Protein AF-A0A0N0ZWT6-F1 (afdb_monomer)

Sequence (223 aa):
MKLFQWFTKEKAMKNNNTEPAIHVGKDDSIPPHPFIERCKYLREEYGLIVPDIYISFFTRHKVSENNFRYKCLWDNEIYERVFYTKEFIVYVVKRYAEIHGEQADYTHLQEILDEAHYEFILKENRFAADHMDISFIDQCYEELERNQDCLIIGIETYADCGGAEYMIMTSDKKGYRGGGYHGMSEDLDINGITITYEILNYYGTVGDTIIKEHSSARTNQSF

Foldseek 3Di:
DDDDDDDDDDDDPDPPPPPPPPPPPPPVPDPPLVVVVLQVVCCVPQVQRQDPLCVVVCRVVVDDCPPLQNVLSVDPDWQKFKFFDPVLVLQLVVVQCVVQPPNRDVVVVLVLQVPQRRQARNNVLAGDDPPDPNVSSRVSCVVVVVDQQRIWMFTWSDDDQFWTKTQTRTHPLHQKIWIWGVVQWDWDDDPNDTHITTDTHPIDGPVVPVVVVVVVVVVVVPD

pLDDT: mean 81.93, std 20.74, range [28.94, 98.31]

Nearest PDB structures (foldseek):
  8y3t-assembly1_B  TM=2.987E-01  e=5.263E-01  Emesvirus zinderi
  4k1t-assembly1_C-2  TM=2.846E-01  e=8.465E-01  Staphylococcus aureus subsp. aureus NCTC 8325
  4k1s-assembly1_A  TM=2.868E-01  e=1.209E+00  Staphylococcus aureus subsp. aureus NCTC 8325
  2w7s-assembly1_A  TM=3.281E-01  e=2.777E+00  Staphylococcus aureus
  4k1t-assembly1_A  TM=2.818E-01  e=3.738E+00  Staphylococcus aureus subsp. aureus NCTC 8325

Solvent-accessible surface area (backbone atoms only — not comparable to full-atom values): 13272 Å² total; per-residue (Å²): 137,87,86,80,86,84,83,90,77,87,78,83,77,83,77,87,72,80,70,83,78,76,78,71,71,84,60,85,84,59,79,76,57,71,65,59,59,45,47,50,50,38,32,73,77,49,35,43,67,76,45,66,65,51,56,53,49,39,63,75,67,64,60,58,69,82,38,66,78,55,24,44,78,70,47,95,63,78,56,66,40,52,32,67,31,71,69,40,52,56,47,48,55,53,53,47,40,70,75,44,48,97,70,50,60,63,67,60,51,49,53,42,55,72,49,42,36,73,24,59,41,56,64,74,69,42,45,58,56,95,90,49,91,32,56,68,59,28,49,50,39,50,78,54,71,59,44,52,71,40,37,37,41,23,36,50,35,45,75,58,100,66,32,34,34,21,42,29,52,30,44,95,50,50,50,23,31,28,37,36,43,77,87,40,57,46,78,45,76,57,98,88,42,76,47,74,45,55,47,73,42,82,70,40,54,60,62,61,59,56,53,51,49,57,53,55,57,57,60,73,69,72,123

Radius of gyration: 23.76 Å; Cα contacts (8 Å, |Δi|>4): 273; chains: 1; bounding box: 86×39×64 Å

Mean predicted aligned error: 10.58 Å

Structure (mmCIF, N/CA/C/O backbone):
data_AF-A0A0N0ZWT6-F1
#
_entry.id   AF-A0A0N0ZWT6-F1
#
loop_
_atom_site.group_PDB
_atom_site.id
_atom_site.type_symbol
_atom_site.label_atom_id
_atom_site.label_alt_id
_atom_site.label_comp_id
_atom_site.label_asym_id
_atom_site.label_entity_id
_atom_site.label_seq_id
_atom_site.pdbx_PDB_ins_code
_atom_site.Cartn_x
_atom_site.Cartn_y
_atom_site.Cartn_z
_atom_site.occupancy
_atom_site.B_iso_or_equiv
_atom_site.auth_seq_id
_atom_site.auth_comp_id
_atom_site.auth_asym_id
_atom_site.auth_atom_id
_atom_site.pdbx_PDB_model_num
ATOM 1 N N . MET A 1 1 ? -60.200 9.765 -27.674 1.00 38.88 1 MET A N 1
ATOM 2 C CA . MET A 1 1 ? -59.005 10.577 -27.995 1.00 38.88 1 MET A CA 1
ATOM 3 C C . MET A 1 1 ? -57.874 9.634 -28.367 1.00 38.88 1 MET A C 1
ATOM 5 O O . MET A 1 1 ? -57.604 8.721 -27.604 1.00 38.88 1 MET A O 1
ATOM 9 N N . LYS A 1 2 ? -57.304 9.795 -29.566 1.00 32.41 2 LYS A N 1
ATOM 10 C CA . LYS A 1 2 ? -56.213 8.971 -30.108 1.00 32.41 2 LYS A CA 1
ATOM 11 C C . LYS A 1 2 ? -54.869 9.526 -29.619 1.00 32.41 2 LYS A C 1
ATOM 13 O O . LYS A 1 2 ? -54.622 10.707 -29.840 1.00 32.41 2 LYS A O 1
ATOM 18 N N . LEU A 1 3 ? -54.014 8.695 -29.019 1.00 35.72 3 LEU A N 1
ATOM 19 C CA . LEU A 1 3 ? -52.581 8.982 -28.903 1.00 35.72 3 LEU A CA 1
ATOM 20 C C . LEU A 1 3 ? -51.877 8.328 -30.097 1.00 35.72 3 LEU A C 1
ATOM 22 O O . LEU A 1 3 ? -51.966 7.118 -30.295 1.00 35.72 3 LEU A O 1
ATOM 26 N N . PHE A 1 4 ? -51.246 9.158 -30.920 1.00 35.00 4 PHE A N 1
ATOM 27 C CA . PHE A 1 4 ? -50.479 8.759 -32.093 1.00 35.00 4 PHE A CA 1
ATOM 28 C C . PHE A 1 4 ? -49.065 8.326 -31.683 1.00 35.00 4 PHE A C 1
ATOM 30 O O . PHE A 1 4 ? -48.363 9.059 -30.992 1.00 35.00 4 PHE A O 1
ATOM 37 N N . GLN A 1 5 ? -48.646 7.156 -32.169 1.00 39.88 5 GLN A N 1
ATOM 38 C CA . GLN A 1 5 ? -47.239 6.816 -32.392 1.00 39.88 5 GLN A CA 1
ATOM 39 C C . GLN A 1 5 ? -46.644 7.790 -33.416 1.00 39.88 5 GLN A C 1
ATOM 41 O O . GLN A 1 5 ? -47.345 8.105 -34.373 1.00 39.88 5 GLN A O 1
ATOM 46 N N . TRP A 1 6 ? -45.370 8.182 -33.285 1.00 28.94 6 TRP A N 1
ATOM 47 C CA . TRP A 1 6 ? -44.527 8.527 -34.440 1.00 28.94 6 TRP A CA 1
ATOM 48 C C . TRP A 1 6 ? -43.018 8.437 -34.120 1.00 28.94 6 TRP A C 1
ATOM 50 O O . TRP A 1 6 ? -42.474 9.211 -33.342 1.00 28.94 6 TRP A O 1
ATOM 60 N N . PHE A 1 7 ? -42.413 7.420 -34.736 1.00 35.53 7 PHE A N 1
ATOM 61 C CA . PHE A 1 7 ? -41.072 7.238 -35.306 1.00 35.53 7 PHE A CA 1
ATOM 62 C C . PHE A 1 7 ? -39.801 7.917 -34.754 1.00 35.53 7 PHE A C 1
ATOM 64 O O . PHE A 1 7 ? -39.616 9.131 -34.755 1.00 35.53 7 PHE A O 1
ATOM 71 N N . THR A 1 8 ? -38.852 7.013 -34.498 1.00 40.12 8 THR A N 1
ATOM 72 C CA . THR A 1 8 ? -37.392 7.108 -34.558 1.00 40.12 8 THR A CA 1
ATOM 73 C C . THR A 1 8 ? -36.845 7.924 -35.736 1.00 40.12 8 THR A C 1
ATOM 75 O O . THR A 1 8 ? -37.209 7.720 -36.895 1.00 40.12 8 THR A O 1
ATOM 78 N N . LYS A 1 9 ? -35.860 8.778 -35.441 1.00 33.88 9 LYS A N 1
ATOM 79 C CA . LYS A 1 9 ? -34.821 9.205 -36.387 1.00 33.88 9 LYS A CA 1
ATOM 80 C C . LYS A 1 9 ? -33.506 9.387 -35.634 1.00 33.88 9 LYS A C 1
ATOM 82 O O . LYS A 1 9 ? -33.242 10.439 -35.057 1.00 33.88 9 LYS A O 1
ATOM 87 N N . GLU A 1 10 ? -32.692 8.337 -35.656 1.00 36.22 10 GLU A N 1
ATOM 88 C CA . GLU A 1 10 ? -31.261 8.418 -35.384 1.00 36.22 10 GLU A CA 1
ATOM 89 C C . GLU A 1 10 ? -30.623 9.392 -36.381 1.00 36.22 10 GLU A C 1
ATOM 91 O O . GLU A 1 10 ? -30.684 9.200 -37.599 1.00 36.22 10 GLU A O 1
ATOM 96 N N . LYS A 1 11 ? -29.995 10.452 -35.871 1.00 35.78 11 LYS A N 1
ATOM 97 C CA . LYS A 1 11 ? -28.984 11.193 -36.623 1.00 35.78 11 LYS A CA 1
ATOM 98 C C . LYS A 1 11 ? -27.631 10.607 -36.250 1.00 35.78 11 LYS A C 1
ATOM 100 O O . LYS A 1 11 ? -27.050 10.956 -35.230 1.00 35.78 11 LYS A O 1
ATOM 105 N N . ALA A 1 12 ? -27.151 9.720 -37.114 1.00 34.22 12 ALA A N 1
ATOM 106 C CA . ALA A 1 12 ? -25.768 9.287 -37.156 1.00 34.22 12 ALA A CA 1
ATOM 107 C C . ALA A 1 12 ? -24.856 10.503 -37.404 1.00 34.22 12 ALA A C 1
ATOM 109 O O . ALA A 1 12 ? -24.724 10.978 -38.533 1.00 34.22 12 ALA A O 1
ATOM 110 N N . MET A 1 13 ? -24.223 11.012 -36.347 1.00 33.50 13 MET A N 1
ATOM 111 C CA . MET A 1 13 ? -22.988 11.777 -36.481 1.00 33.50 13 MET A CA 1
ATOM 112 C C . MET A 1 13 ? -21.847 10.773 -36.636 1.00 33.50 13 MET A C 1
ATOM 114 O O . MET A 1 13 ? -21.391 10.163 -35.674 1.00 33.50 13 MET A O 1
ATOM 118 N N . LYS A 1 14 ? -21.415 10.584 -37.887 1.00 36.03 14 LYS A N 1
ATOM 119 C CA . LYS A 1 14 ? -20.137 9.955 -38.219 1.00 36.03 14 LYS A CA 1
ATOM 120 C C . LYS A 1 14 ? -19.010 10.828 -37.660 1.00 36.03 14 LYS A C 1
ATOM 122 O O . LYS A 1 14 ? -18.596 11.776 -38.320 1.00 36.03 14 LYS A O 1
ATOM 127 N N . ASN A 1 15 ? -18.507 10.493 -36.476 1.00 31.27 15 ASN A N 1
ATOM 128 C CA . ASN A 1 15 ? -17.148 10.858 -36.099 1.00 31.27 15 ASN A CA 1
ATOM 129 C C . ASN A 1 15 ? -16.214 9.803 -36.690 1.00 31.27 15 ASN A C 1
ATOM 131 O O . ASN A 1 15 ? -16.040 8.716 -36.146 1.00 31.27 15 ASN A O 1
ATOM 135 N N . ASN A 1 16 ? -15.641 10.137 -37.844 1.00 40.53 16 ASN A N 1
ATOM 136 C CA . ASN A 1 16 ? -14.459 9.470 -38.365 1.00 40.53 16 ASN A CA 1
ATOM 137 C C . ASN A 1 16 ? -13.269 9.855 -37.476 1.00 40.53 16 ASN A C 1
ATOM 139 O O . ASN A 1 16 ? -12.543 10.782 -37.806 1.00 40.53 16 ASN A O 1
ATOM 143 N N . ASN A 1 17 ? -13.090 9.152 -36.363 1.00 34.94 17 ASN A N 1
ATOM 144 C CA . ASN A 1 17 ? -11.797 9.010 -35.702 1.00 34.94 17 ASN A CA 1
ATOM 145 C C . ASN A 1 17 ? -11.561 7.514 -35.527 1.00 34.94 17 ASN A C 1
ATOM 147 O O . ASN A 1 17 ? -11.651 6.960 -34.436 1.00 34.94 17 ASN A O 1
ATOM 151 N N . THR A 1 18 ? -11.316 6.842 -36.648 1.00 37.12 18 THR A N 1
ATOM 152 C CA . THR A 1 18 ? -10.596 5.577 -36.628 1.00 37.12 18 THR A CA 1
ATOM 153 C C . THR A 1 18 ? -9.182 5.926 -36.181 1.00 37.12 18 THR A C 1
ATOM 155 O O . THR A 1 18 ? -8.370 6.401 -36.976 1.00 37.12 18 THR A O 1
ATOM 158 N N . GLU A 1 19 ? -8.907 5.764 -34.888 1.00 36.53 19 GLU A N 1
ATOM 159 C CA . GLU A 1 19 ? -7.535 5.602 -34.421 1.00 36.53 19 GLU A CA 1
ATOM 160 C C . GLU A 1 19 ? -6.875 4.542 -35.311 1.00 36.53 19 GLU A C 1
ATOM 162 O O . GLU A 1 19 ? -7.523 3.539 -35.644 1.00 36.53 19 GLU A O 1
ATOM 167 N N . PRO A 1 20 ? -5.629 4.742 -35.766 1.00 32.22 20 PRO A N 1
ATOM 168 C CA . PRO A 1 20 ? -4.946 3.687 -36.479 1.00 32.22 20 PRO A CA 1
ATOM 169 C C . PRO A 1 20 ? -4.795 2.528 -35.496 1.00 32.22 20 PRO A C 1
ATOM 171 O O . PRO A 1 20 ? -3.977 2.579 -34.580 1.00 32.22 20 PRO A O 1
ATOM 174 N N . ALA A 1 21 ? -5.598 1.481 -35.686 1.00 35.41 21 ALA A N 1
ATOM 175 C CA . ALA A 1 21 ? -5.311 0.175 -35.136 1.00 35.41 21 ALA A CA 1
ATOM 176 C C . ALA A 1 21 ? -3.948 -0.217 -35.705 1.00 35.41 21 ALA A C 1
ATOM 178 O O . ALA A 1 21 ? -3.831 -0.644 -36.856 1.00 35.41 21 ALA A O 1
ATOM 179 N N . ILE A 1 22 ? -2.895 0.009 -34.921 1.00 35.50 22 ILE A N 1
ATOM 180 C CA . ILE A 1 22 ? -1.582 -0.537 -35.209 1.00 35.50 22 ILE A CA 1
ATOM 181 C C . ILE A 1 22 ? -1.749 -2.042 -35.019 1.00 35.50 22 ILE A C 1
ATOM 183 O O . ILE A 1 22 ? -1.587 -2.574 -33.923 1.00 35.50 22 ILE A O 1
ATOM 187 N N . HIS A 1 23 ? -2.113 -2.738 -36.095 1.00 36.94 23 HIS A N 1
ATOM 188 C CA . HIS A 1 23 ? -1.838 -4.156 -36.220 1.00 36.94 23 HIS A CA 1
ATOM 189 C C . HIS A 1 23 ? -0.317 -4.299 -36.263 1.00 36.94 23 HIS A C 1
ATOM 191 O O . HIS A 1 23 ? 0.298 -4.347 -37.326 1.00 36.94 23 HIS A O 1
ATOM 197 N N . VAL A 1 24 ? 0.301 -4.332 -35.081 1.00 40.97 24 VAL A N 1
ATOM 198 C CA . VAL A 1 24 ? 1.621 -4.924 -34.921 1.00 40.97 24 VAL A CA 1
ATOM 199 C C . VAL A 1 24 ? 1.395 -6.405 -35.185 1.00 40.97 24 VAL A C 1
ATOM 201 O O . VAL A 1 24 ? 0.907 -7.134 -34.321 1.00 40.97 24 VAL A O 1
ATOM 204 N N . GLY A 1 25 ? 1.663 -6.846 -36.414 1.00 38.03 25 GLY A N 1
ATOM 205 C CA . GLY A 1 25 ? 1.930 -8.259 -36.634 1.00 38.03 25 GLY A CA 1
ATOM 206 C C . GLY A 1 25 ? 2.988 -8.659 -35.611 1.00 38.03 25 GLY A C 1
ATOM 207 O O . GLY A 1 25 ? 4.016 -7.988 -35.517 1.00 38.03 25 GLY A O 1
ATOM 208 N N . LYS A 1 26 ? 2.699 -9.672 -34.787 1.00 43.22 26 LYS A N 1
ATOM 209 C CA . LYS A 1 26 ? 3.722 -10.316 -33.965 1.00 43.22 26 LYS A CA 1
ATOM 210 C C . LYS A 1 26 ? 4.738 -10.901 -34.932 1.00 43.22 26 LYS A C 1
ATOM 212 O O . LYS A 1 26 ? 4.539 -11.975 -35.488 1.00 43.22 26 LYS A O 1
ATOM 217 N N . ASP A 1 27 ? 5.766 -10.122 -35.216 1.00 45.28 27 ASP A N 1
ATOM 218 C CA . ASP A 1 27 ? 6.969 -10.631 -35.827 1.00 45.28 27 ASP A CA 1
ATOM 219 C C . ASP A 1 27 ? 7.740 -11.335 -34.711 1.00 45.28 27 ASP A C 1
ATOM 221 O O . ASP A 1 27 ? 8.468 -10.704 -33.943 1.00 45.28 27 ASP A O 1
ATOM 225 N N . ASP A 1 28 ? 7.518 -12.644 -34.587 1.00 55.47 28 ASP A N 1
ATOM 226 C CA . ASP A 1 28 ? 8.177 -13.504 -33.597 1.00 55.47 28 ASP A CA 1
ATOM 227 C C . ASP A 1 28 ? 9.713 -13.569 -33.799 1.00 55.47 28 ASP A C 1
ATOM 229 O O . ASP A 1 28 ? 10.407 -14.238 -33.035 1.00 55.47 28 ASP A O 1
ATOM 233 N N . SER A 1 29 ? 10.269 -12.875 -34.807 1.00 55.16 29 SER A N 1
ATOM 234 C CA . SER A 1 29 ? 11.715 -12.741 -35.022 1.00 55.16 29 SER A CA 1
ATOM 235 C C . SER A 1 29 ? 12.382 -11.631 -34.197 1.00 55.16 29 SER A C 1
ATOM 237 O O . SER A 1 29 ? 13.609 -11.633 -34.063 1.00 55.16 29 SER A O 1
ATOM 239 N N . ILE A 1 30 ? 11.617 -10.698 -33.616 1.00 57.94 30 ILE A N 1
ATOM 240 C CA . ILE A 1 30 ? 12.169 -9.653 -32.747 1.00 57.94 30 ILE A CA 1
ATOM 241 C C . ILE A 1 30 ? 12.235 -10.205 -31.318 1.00 57.94 30 ILE A C 1
ATOM 243 O O . ILE A 1 30 ? 11.185 -10.481 -30.732 1.00 57.94 30 ILE A O 1
ATOM 247 N N . PRO A 1 31 ? 13.433 -10.349 -30.717 1.00 63.62 31 PRO A N 1
ATOM 248 C CA . PRO A 1 31 ? 13.527 -10.797 -29.338 1.00 63.62 31 PRO A CA 1
ATOM 249 C C . PRO A 1 31 ? 12.773 -9.814 -28.428 1.00 63.62 31 PRO A C 1
ATOM 251 O O . PRO A 1 31 ? 12.910 -8.594 -28.602 1.00 63.62 31 PRO A O 1
ATOM 254 N N . PRO A 1 32 ? 11.966 -10.309 -27.470 1.00 76.69 32 PRO A N 1
ATOM 255 C CA . PRO A 1 32 ? 11.242 -9.445 -26.551 1.00 76.69 32 PRO A CA 1
ATOM 256 C C . PRO A 1 32 ? 12.234 -8.547 -25.811 1.00 76.69 32 PRO A C 1
ATOM 258 O O . PRO A 1 32 ? 13.329 -8.974 -25.443 1.00 76.69 32 PRO A O 1
ATOM 261 N N . HIS A 1 33 ? 11.859 -7.281 -25.609 1.00 86.25 33 HIS A N 1
ATOM 262 C CA . HIS A 1 33 ? 12.677 -6.349 -24.837 1.00 86.25 33 HIS A CA 1
ATOM 263 C C . HIS A 1 33 ? 13.028 -6.996 -23.481 1.00 86.25 33 HIS A C 1
ATOM 265 O O . HIS A 1 33 ? 12.106 -7.511 -22.846 1.00 86.25 33 HIS A O 1
ATOM 271 N N . PRO A 1 34 ? 14.288 -6.950 -22.996 1.00 91.19 34 PRO A N 1
ATOM 272 C CA . PRO A 1 34 ? 14.707 -7.658 -21.776 1.00 91.19 34 PRO A CA 1
ATOM 273 C C . PRO A 1 34 ? 13.803 -7.400 -20.563 1.00 91.19 34 PRO A C 1
ATOM 275 O O . PRO A 1 34 ? 13.563 -8.281 -19.743 1.00 91.19 34 PRO A O 1
ATOM 278 N N . PHE A 1 35 ? 13.231 -6.196 -20.494 1.00 93.69 35 PHE A N 1
ATOM 279 C CA . PHE A 1 35 ? 12.287 -5.813 -19.446 1.00 93.69 35 PHE A CA 1
ATOM 280 C C . PHE A 1 35 ? 11.015 -6.677 -19.390 1.00 93.69 35 PHE A C 1
ATOM 282 O O . PHE A 1 35 ? 10.459 -6.866 -18.316 1.00 93.69 35 PHE A O 1
ATOM 289 N N . ILE A 1 36 ? 10.556 -7.229 -20.517 1.00 93.19 36 ILE A N 1
ATOM 290 C CA . ILE A 1 36 ? 9.380 -8.110 -20.558 1.00 93.19 36 ILE A CA 1
ATOM 291 C C . ILE A 1 36 ? 9.672 -9.407 -19.801 1.00 93.19 36 ILE A C 1
ATOM 293 O O . ILE A 1 36 ? 8.866 -9.820 -18.971 1.00 93.19 36 ILE A O 1
ATOM 297 N N . GLU A 1 37 ? 10.831 -10.023 -20.043 1.00 93.94 37 GLU A N 1
ATOM 298 C CA . GLU A 1 37 ? 11.252 -11.217 -19.301 1.00 93.94 37 GLU A CA 1
ATOM 299 C C . GLU A 1 37 ? 11.498 -10.888 -17.828 1.00 93.94 37 GLU A C 1
ATOM 301 O O . GLU A 1 37 ? 11.087 -11.643 -16.949 1.00 93.94 37 GLU A O 1
ATOM 306 N N . ARG A 1 38 ? 12.055 -9.706 -17.537 1.00 94.88 38 ARG A N 1
ATOM 307 C CA . ARG A 1 38 ? 12.198 -9.241 -16.156 1.00 94.88 38 ARG A CA 1
ATOM 308 C C . ARG A 1 38 ? 10.850 -9.114 -15.439 1.00 94.88 38 ARG A C 1
ATOM 310 O O . ARG A 1 38 ? 10.736 -9.551 -14.302 1.00 94.88 38 ARG A O 1
ATOM 317 N N . CYS A 1 39 ? 9.817 -8.588 -16.096 1.00 95.31 39 CYS A N 1
ATOM 318 C CA . CYS A 1 39 ? 8.473 -8.497 -15.517 1.00 95.31 39 CYS A CA 1
ATOM 319 C C . CYS A 1 39 ? 7.855 -9.875 -15.229 1.00 95.31 39 CYS A C 1
ATOM 321 O O . CYS A 1 39 ? 7.100 -10.009 -14.268 1.00 95.31 39 CYS A O 1
ATOM 323 N N . LYS A 1 40 ? 8.164 -10.900 -16.038 1.00 95.12 40 LYS A N 1
ATOM 324 C CA . LYS A 1 40 ? 7.738 -12.281 -15.751 1.00 95.12 40 LYS A CA 1
ATOM 325 C C . LYS A 1 40 ? 8.436 -12.818 -14.506 1.00 95.12 40 LYS A C 1
ATOM 327 O O . LYS A 1 40 ? 7.754 -13.270 -13.596 1.00 95.12 40 LYS A O 1
ATOM 332 N N . TYR A 1 41 ? 9.757 -12.661 -14.434 1.00 95.00 41 TYR A N 1
ATOM 333 C CA . TYR A 1 41 ? 10.546 -13.044 -13.264 1.00 95.00 41 TYR A CA 1
ATOM 334 C C . TYR A 1 41 ? 10.041 -12.368 -11.978 1.00 95.00 41 TYR A C 1
ATOM 336 O O . TYR A 1 41 ? 9.799 -13.041 -10.984 1.00 95.00 41 TYR A O 1
ATOM 344 N N . LEU A 1 42 ? 9.801 -11.050 -12.008 1.00 95.06 42 LEU A N 1
ATOM 345 C CA . LEU A 1 42 ? 9.282 -10.298 -10.857 1.00 95.06 42 LEU A CA 1
ATOM 346 C C . LEU A 1 42 ? 7.948 -10.860 -10.346 1.00 95.06 42 LEU A C 1
ATOM 348 O O . LEU A 1 42 ? 7.733 -10.967 -9.140 1.00 95.06 42 LEU A O 1
ATOM 352 N N . ARG A 1 43 ? 7.068 -11.262 -11.265 1.00 94.75 43 ARG A N 1
ATOM 353 C CA . ARG A 1 43 ? 5.785 -11.877 -10.927 1.00 94.75 43 ARG A CA 1
ATOM 354 C C . ARG A 1 43 ? 5.952 -13.271 -10.330 1.00 94.75 43 ARG A C 1
ATOM 356 O O . ARG A 1 43 ? 5.279 -13.591 -9.359 1.00 94.75 43 ARG A O 1
ATOM 363 N N . GLU A 1 44 ? 6.799 -14.103 -10.924 1.00 94.50 44 GLU A N 1
ATOM 364 C CA . GLU A 1 44 ? 6.983 -15.502 -10.516 1.00 94.50 44 GLU A CA 1
ATOM 365 C C . GLU A 1 44 ? 7.701 -15.616 -9.165 1.00 94.50 44 GLU A C 1
ATOM 367 O O . GLU A 1 44 ? 7.276 -16.375 -8.286 1.00 94.50 44 GLU A O 1
ATOM 372 N N . GLU A 1 45 ? 8.747 -14.816 -8.966 1.00 93.44 45 GLU A N 1
ATOM 373 C CA . GLU A 1 45 ? 9.550 -14.859 -7.749 1.00 93.44 45 GLU A CA 1
ATOM 374 C C . GLU A 1 45 ? 8.916 -14.064 -6.607 1.00 93.44 45 GLU A C 1
ATOM 376 O O . GLU A 1 45 ? 8.726 -14.623 -5.525 1.00 93.44 45 GLU A O 1
ATOM 381 N N . TYR A 1 46 ? 8.498 -12.818 -6.857 1.00 91.81 46 TYR A N 1
ATOM 382 C CA . TYR A 1 46 ? 8.068 -11.877 -5.809 1.00 91.81 46 TYR A CA 1
ATOM 383 C C . TYR A 1 46 ? 6.559 -11.611 -5.796 1.00 91.81 46 TYR A C 1
ATOM 385 O O . TYR A 1 46 ? 6.064 -10.932 -4.904 1.00 91.81 46 TYR A O 1
ATOM 393 N N . GLY A 1 47 ? 5.803 -12.094 -6.787 1.00 92.31 47 GLY A N 1
ATOM 394 C CA . GLY A 1 47 ? 4.392 -11.722 -6.946 1.00 92.31 47 GLY A CA 1
ATOM 395 C C . GLY A 1 47 ? 4.170 -10.299 -7.460 1.00 92.31 47 GLY A C 1
ATOM 396 O O . GLY A 1 47 ? 3.025 -9.868 -7.582 1.00 92.31 47 GLY A O 1
ATOM 397 N N . LEU A 1 48 ? 5.232 -9.562 -7.803 1.00 92.88 48 LEU A N 1
ATOM 398 C CA . LEU A 1 48 ? 5.121 -8.176 -8.244 1.00 92.88 48 LEU A CA 1
ATOM 399 C C . LEU A 1 48 ? 4.561 -8.102 -9.671 1.00 92.88 48 LEU A C 1
ATOM 401 O O . LEU A 1 48 ? 5.216 -8.464 -10.653 1.00 92.88 48 LEU A O 1
ATOM 405 N N . ILE A 1 49 ? 3.347 -7.568 -9.800 1.00 92.81 49 ILE A N 1
ATOM 406 C CA . ILE A 1 49 ? 2.714 -7.297 -11.092 1.00 92.81 49 ILE A CA 1
ATOM 407 C C . ILE A 1 49 ? 3.038 -5.864 -11.507 1.00 92.81 49 ILE A C 1
ATOM 409 O O . ILE A 1 49 ? 2.393 -4.920 -11.063 1.00 92.81 49 ILE A O 1
ATOM 413 N N . VAL A 1 50 ? 4.016 -5.703 -12.399 1.00 93.88 50 VAL A N 1
ATOM 414 C CA . VAL A 1 50 ? 4.355 -4.397 -12.984 1.00 93.88 50 VAL A CA 1
ATOM 415 C C . VAL A 1 50 ? 3.215 -3.923 -13.902 1.00 93.88 50 VAL A C 1
ATOM 417 O O . VAL A 1 50 ? 2.894 -4.628 -14.864 1.00 93.88 50 VAL A O 1
ATOM 420 N N . PRO A 1 51 ? 2.611 -2.741 -13.668 1.00 93.31 51 PRO A N 1
ATOM 421 C CA . PRO A 1 51 ? 1.534 -2.238 -14.522 1.00 93.31 51 PRO A CA 1
ATOM 422 C C . PRO A 1 51 ? 1.956 -1.978 -15.979 1.00 93.31 51 PRO A C 1
ATOM 424 O O . PRO A 1 51 ? 3.051 -1.477 -16.246 1.00 93.31 51 PRO A O 1
ATOM 427 N N . ASP A 1 52 ? 1.044 -2.220 -16.928 1.00 92.31 52 ASP A N 1
ATOM 428 C CA . ASP A 1 52 ? 1.292 -2.102 -18.379 1.00 92.31 52 ASP A CA 1
ATOM 429 C C . ASP A 1 52 ? 1.802 -0.726 -18.819 1.00 92.31 52 ASP A C 1
ATOM 431 O O . ASP A 1 52 ? 2.537 -0.615 -19.805 1.00 92.31 52 ASP A O 1
ATOM 435 N N . ILE A 1 53 ? 1.437 0.332 -18.090 1.00 90.38 53 ILE A N 1
ATOM 436 C CA . ILE A 1 53 ? 1.925 1.689 -18.342 1.00 90.38 53 ILE A CA 1
ATOM 437 C C . ILE A 1 53 ? 3.451 1.775 -18.201 1.00 90.38 53 ILE A C 1
ATOM 439 O O . ILE A 1 53 ? 4.100 2.380 -19.054 1.00 90.38 53 ILE A O 1
ATOM 443 N N . TYR A 1 54 ? 4.042 1.099 -17.209 1.00 91.25 54 TYR A N 1
ATOM 444 C CA . TYR A 1 54 ? 5.494 1.027 -17.040 1.00 91.25 54 TYR A CA 1
ATOM 445 C C . TYR A 1 54 ? 6.132 0.169 -18.124 1.00 91.25 54 TYR A C 1
ATOM 447 O O . TYR A 1 54 ? 7.096 0.596 -18.752 1.00 91.25 54 TYR A O 1
ATOM 455 N N . ILE A 1 55 ? 5.562 -1.005 -18.408 1.00 92.31 55 ILE A N 1
ATOM 456 C CA . ILE A 1 55 ? 6.056 -1.907 -19.459 1.00 92.31 55 ILE A CA 1
ATOM 457 C C . ILE A 1 55 ? 6.107 -1.173 -20.801 1.00 92.31 55 ILE A C 1
ATOM 459 O O . ILE A 1 55 ? 7.149 -1.124 -21.461 1.00 92.31 55 ILE A O 1
ATOM 463 N N . SER A 1 56 ? 5.004 -0.531 -21.178 1.00 89.44 56 SER A N 1
ATOM 464 C CA . SER A 1 56 ? 4.883 0.238 -22.417 1.00 89.44 56 SER A CA 1
ATOM 465 C C . SER A 1 56 ? 5.876 1.391 -22.467 1.00 89.44 56 SER A C 1
ATOM 467 O O . SER A 1 56 ? 6.524 1.614 -23.489 1.00 89.44 56 SER A O 1
ATOM 469 N N . PHE A 1 57 ? 6.013 2.124 -21.363 1.00 88.25 57 PHE A N 1
ATOM 470 C CA . PHE A 1 57 ? 6.914 3.259 -21.280 1.00 88.25 57 PHE A CA 1
ATOM 471 C C . PHE A 1 57 ? 8.385 2.831 -21.420 1.00 88.25 57 PHE A C 1
ATOM 473 O O . PHE A 1 57 ? 9.105 3.344 -22.278 1.00 88.25 57 PHE A O 1
ATOM 480 N N . PHE A 1 58 ? 8.823 1.832 -20.657 1.00 88.50 58 PHE A N 1
ATOM 481 C CA . PHE A 1 58 ? 10.213 1.372 -20.648 1.00 88.50 58 PHE A CA 1
ATOM 482 C C . PHE A 1 58 ? 10.628 0.781 -21.987 1.00 88.50 58 PHE A C 1
ATOM 484 O O . PHE A 1 58 ? 11.700 1.102 -22.498 1.00 88.50 58 PHE A O 1
ATOM 491 N N . THR A 1 59 ? 9.770 -0.058 -22.569 1.00 89.19 59 THR A N 1
ATOM 492 C CA . THR A 1 59 ? 10.049 -0.702 -23.856 1.00 89.19 59 THR A CA 1
ATOM 493 C C . THR A 1 59 ? 10.077 0.307 -25.002 1.00 89.19 59 THR A C 1
ATOM 495 O O . THR A 1 59 ? 10.987 0.270 -25.831 1.00 89.19 59 THR A O 1
ATOM 498 N N . ARG A 1 60 ? 9.133 1.260 -25.036 1.00 87.88 60 ARG A N 1
ATOM 499 C CA . ARG A 1 60 ? 9.066 2.297 -26.078 1.00 87.88 60 ARG A CA 1
ATOM 500 C C . ARG A 1 60 ? 10.252 3.254 -26.020 1.00 87.88 60 ARG A C 1
ATOM 502 O O . ARG A 1 60 ? 10.785 3.624 -27.064 1.00 87.88 60 ARG A O 1
ATOM 509 N N . HIS A 1 61 ? 10.649 3.661 -24.817 1.00 84.69 61 HIS A N 1
ATOM 510 C CA . HIS A 1 61 ? 11.719 4.637 -24.616 1.00 84.69 61 HIS A CA 1
ATOM 511 C C . HIS A 1 61 ? 13.100 4.005 -24.415 1.00 84.69 61 HIS A C 1
ATOM 513 O O . HIS A 1 61 ? 14.073 4.743 -24.290 1.00 84.69 61 HIS A O 1
ATOM 519 N N . LYS A 1 62 ? 13.201 2.666 -24.432 1.00 86.50 62 LYS A N 1
ATOM 520 C CA . LYS A 1 62 ? 14.445 1.907 -24.219 1.00 86.50 62 LYS A CA 1
ATOM 521 C C . LYS A 1 62 ? 15.191 2.382 -22.968 1.00 86.50 62 LYS A C 1
ATOM 523 O O . LYS A 1 62 ? 16.387 2.670 -23.012 1.00 86.50 62 LYS A O 1
ATOM 528 N N . VAL A 1 63 ? 14.453 2.527 -21.866 1.00 85.94 63 VAL A N 1
ATOM 529 C CA . VAL A 1 63 ? 15.012 2.987 -20.589 1.00 85.94 63 VAL A CA 1
ATOM 530 C C . VAL A 1 63 ? 16.073 1.988 -20.129 1.00 85.94 63 VAL A C 1
ATOM 532 O O . VAL A 1 63 ? 15.819 0.787 -20.085 1.00 85.94 63 VAL A O 1
ATOM 535 N N . SER A 1 64 ? 17.268 2.493 -19.816 1.00 88.06 64 SER A N 1
ATOM 536 C CA . SER A 1 64 ? 18.381 1.676 -19.325 1.00 88.06 64 SER A CA 1
ATOM 537 C C . SER A 1 64 ? 18.036 1.022 -17.987 1.00 88.06 64 SER A C 1
ATOM 539 O O . SER A 1 64 ? 17.464 1.676 -17.116 1.00 88.06 64 SER A O 1
ATOM 541 N N . GLU A 1 65 ? 18.461 -0.227 -17.795 1.00 89.62 65 GLU A N 1
ATOM 542 C CA . GLU A 1 65 ? 18.391 -0.944 -16.509 1.00 89.62 65 GLU A CA 1
ATOM 543 C C . GLU A 1 65 ? 19.104 -0.194 -15.372 1.00 89.62 65 GLU A C 1
ATOM 545 O O . GLU A 1 65 ? 18.699 -0.263 -14.218 1.00 89.62 65 GLU A O 1
ATOM 550 N N . ASN A 1 66 ? 20.119 0.605 -15.718 1.00 88.75 66 ASN A N 1
ATOM 551 C CA . ASN A 1 66 ? 20.889 1.413 -14.776 1.00 88.75 66 ASN A CA 1
ATOM 552 C C . ASN A 1 66 ? 20.273 2.799 -14.526 1.00 88.75 66 ASN A C 1
ATOM 554 O O . ASN A 1 66 ? 20.901 3.646 -13.890 1.00 88.75 66 ASN A O 1
ATOM 558 N N . ASN A 1 67 ? 19.076 3.087 -15.052 1.00 87.25 67 ASN A N 1
ATOM 559 C CA . ASN A 1 67 ? 18.404 4.343 -14.740 1.00 87.25 67 ASN A CA 1
ATOM 560 C C . ASN A 1 67 ? 18.016 4.351 -13.260 1.00 87.25 67 ASN A C 1
ATOM 562 O O . ASN A 1 67 ? 17.207 3.537 -12.824 1.00 87.25 67 ASN A O 1
ATOM 566 N N . PHE A 1 68 ? 18.564 5.301 -12.506 1.00 83.31 68 PHE A N 1
ATOM 567 C CA . PHE A 1 68 ? 18.429 5.337 -11.052 1.00 83.31 68 PHE A CA 1
ATOM 568 C C . PHE A 1 68 ? 16.977 5.339 -10.550 1.00 83.31 68 PHE A C 1
ATOM 570 O O . PHE A 1 68 ? 16.722 4.780 -9.497 1.00 83.31 68 PHE A O 1
ATOM 577 N N . ARG A 1 69 ? 16.014 5.892 -11.305 1.00 81.69 69 ARG A N 1
ATOM 578 C CA . ARG A 1 69 ? 14.594 5.915 -10.897 1.00 81.69 69 ARG A CA 1
ATOM 579 C C . ARG A 1 69 ? 13.857 4.598 -11.121 1.00 81.69 69 ARG A C 1
ATOM 581 O O . ARG A 1 69 ? 12.714 4.456 -10.708 1.00 81.69 69 ARG A O 1
ATOM 588 N N . TYR A 1 70 ? 14.473 3.670 -11.841 1.00 85.00 70 TYR A N 1
ATOM 589 C CA . TYR A 1 70 ? 13.823 2.449 -12.312 1.00 85.00 70 TYR A CA 1
ATOM 590 C C . TYR A 1 70 ? 14.652 1.190 -12.082 1.00 85.00 70 TYR A C 1
ATOM 592 O O . TYR A 1 70 ? 14.182 0.084 -12.353 1.00 85.00 70 TYR A O 1
ATOM 600 N N . LYS A 1 71 ? 15.874 1.355 -11.573 1.00 89.88 71 LYS A N 1
ATOM 601 C CA . LYS A 1 71 ? 16.783 0.272 -11.215 1.00 89.88 71 LYS A CA 1
ATOM 602 C C . LYS A 1 71 ? 16.169 -0.671 -10.177 1.00 89.88 71 LYS A C 1
ATOM 604 O O . LYS A 1 71 ? 16.443 -1.861 -10.241 1.00 89.88 71 LYS A O 1
ATOM 609 N N . CYS A 1 72 ? 15.265 -0.190 -9.319 1.00 90.62 72 CYS A N 1
ATOM 610 C CA . CYS A 1 72 ? 14.553 -1.027 -8.347 1.00 90.62 72 CYS A CA 1
ATOM 611 C C . CYS A 1 72 ? 13.798 -2.207 -8.991 1.00 90.62 72 CYS A C 1
ATOM 613 O O . CYS A 1 72 ? 13.700 -3.272 -8.399 1.00 90.62 72 CYS A O 1
ATOM 615 N N . LEU A 1 73 ? 13.337 -2.083 -10.244 1.00 92.75 73 LEU A N 1
ATOM 616 C CA . LEU A 1 73 ? 12.705 -3.198 -10.966 1.00 92.75 73 LEU A CA 1
ATOM 617 C C . LEU A 1 73 ? 13.713 -4.227 -11.497 1.00 92.75 73 LEU A C 1
ATOM 619 O O . LEU A 1 73 ? 13.323 -5.313 -11.924 1.00 92.75 73 LEU A O 1
ATOM 623 N N . TRP A 1 74 ? 15.000 -3.904 -11.490 1.00 92.81 74 TRP A N 1
ATOM 624 C CA . TRP A 1 74 ? 16.101 -4.761 -11.929 1.00 92.81 74 TRP A CA 1
ATOM 625 C C . TRP A 1 74 ? 16.899 -5.349 -10.762 1.00 92.81 74 TRP A C 1
ATOM 627 O O . TRP A 1 74 ? 17.571 -6.361 -10.950 1.00 92.81 74 TRP A O 1
ATOM 637 N N . ASP A 1 75 ? 16.779 -4.768 -9.570 1.00 88.19 75 ASP A N 1
ATOM 638 C CA . ASP A 1 75 ? 17.464 -5.217 -8.361 1.00 88.19 75 ASP A CA 1
ATOM 639 C C . ASP A 1 75 ? 16.871 -6.521 -7.796 1.00 88.19 75 ASP A C 1
ATOM 641 O O . ASP A 1 75 ? 15.716 -6.871 -8.031 1.00 88.19 75 ASP A O 1
ATOM 645 N N . ASN A 1 76 ? 17.691 -7.302 -7.089 1.00 81.56 76 ASN A N 1
ATOM 646 C CA . ASN A 1 76 ? 17.272 -8.592 -6.515 1.00 81.56 76 ASN A CA 1
ATOM 647 C C . ASN A 1 76 ? 16.472 -8.440 -5.216 1.00 81.56 76 ASN A C 1
ATOM 649 O O . ASN A 1 76 ? 15.871 -9.404 -4.747 1.00 81.56 76 ASN A O 1
ATOM 653 N N . GLU A 1 77 ? 16.484 -7.247 -4.640 1.00 85.19 77 GLU A N 1
ATOM 654 C CA . GLU A 1 77 ? 15.713 -6.891 -3.460 1.00 85.19 77 GLU A CA 1
ATOM 655 C C . GLU A 1 77 ? 14.709 -5.828 -3.877 1.00 85.19 77 GLU A C 1
ATOM 657 O O . GLU A 1 77 ? 15.063 -4.841 -4.528 1.00 85.19 77 GLU A O 1
ATOM 662 N N . ILE A 1 78 ? 13.449 -6.079 -3.546 1.00 87.56 78 ILE A N 1
ATOM 663 C CA . ILE A 1 78 ? 12.345 -5.164 -3.781 1.00 87.56 78 ILE A CA 1
ATOM 664 C C . ILE A 1 78 ? 11.994 -4.601 -2.415 1.00 87.56 78 ILE A C 1
ATOM 666 O O . ILE A 1 78 ? 11.813 -5.357 -1.469 1.00 87.56 78 ILE A O 1
ATOM 670 N N . TYR A 1 79 ? 11.971 -3.278 -2.330 1.00 89.44 79 TYR A N 1
ATOM 671 C CA . TYR A 1 79 ? 11.579 -2.562 -1.129 1.00 89.44 79 TYR A CA 1
ATOM 672 C C . TYR A 1 79 ? 10.189 -1.992 -1.380 1.00 89.44 79 TYR A C 1
ATOM 674 O O . TYR A 1 79 ? 10.038 -0.889 -1.917 1.00 89.44 79 TYR A O 1
ATOM 682 N N . GLU A 1 80 ? 9.165 -2.792 -1.103 1.00 92.00 80 GLU A N 1
ATOM 683 C CA . GLU A 1 80 ? 7.784 -2.337 -1.109 1.00 92.00 80 GLU A CA 1
ATOM 684 C C . GLU A 1 80 ? 7.412 -1.595 0.175 1.00 92.00 80 GLU A C 1
ATOM 686 O O . GLU A 1 80 ? 7.949 -1.831 1.255 1.00 92.00 80 GLU A O 1
ATOM 691 N N . ARG A 1 81 ? 6.434 -0.702 0.046 1.00 92.62 81 ARG A N 1
ATOM 692 C CA . ARG A 1 81 ? 5.716 -0.107 1.167 1.00 92.62 81 ARG A CA 1
ATOM 693 C C . ARG A 1 81 ? 4.239 -0.001 0.818 1.00 92.62 81 ARG A C 1
ATOM 695 O O . ARG A 1 81 ? 3.884 0.355 -0.313 1.00 92.62 81 ARG A O 1
ATOM 702 N N . VAL A 1 82 ? 3.385 -0.295 1.791 1.00 94.81 82 VAL A N 1
ATOM 703 C CA . VAL A 1 82 ? 1.943 -0.076 1.683 1.00 94.81 82 VAL A CA 1
ATOM 704 C C . VAL A 1 82 ? 1.592 1.302 2.236 1.00 94.81 82 VAL A C 1
ATOM 706 O O . VAL A 1 82 ? 2.075 1.715 3.282 1.00 94.81 82 VAL A O 1
ATOM 709 N N . PHE A 1 83 ? 0.714 2.013 1.540 1.00 95.25 83 PHE A N 1
ATOM 710 C CA . PHE A 1 83 ? 0.067 3.217 2.043 1.00 95.25 83 PHE A CA 1
ATOM 711 C C . PHE A 1 83 ? -1.434 2.976 2.046 1.00 95.25 83 PHE A C 1
ATOM 713 O O . PHE A 1 83 ? -2.026 2.612 1.023 1.00 95.25 83 PHE A O 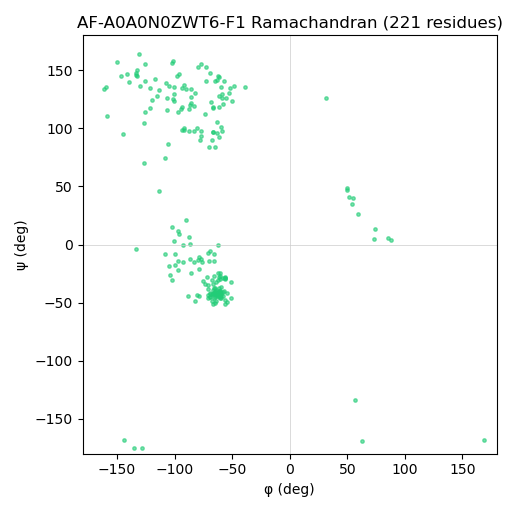1
ATOM 720 N N . TYR A 1 84 ? -2.054 3.158 3.204 1.00 95.31 84 TYR A N 1
ATOM 721 C CA . TYR A 1 84 ? -3.484 2.958 3.344 1.00 95.31 84 TYR A CA 1
ATOM 722 C C . TYR A 1 84 ? -4.251 4.089 2.670 1.00 95.31 84 TYR A C 1
ATOM 724 O O . TYR A 1 84 ? -3.894 5.263 2.766 1.00 95.31 84 TYR A O 1
ATOM 732 N N . THR A 1 85 ? -5.348 3.740 2.007 1.00 94.50 85 THR A N 1
ATOM 733 C CA . THR A 1 85 ? -6.334 4.752 1.631 1.00 94.50 85 THR A CA 1
ATOM 734 C C . THR A 1 85 ? -7.173 5.143 2.836 1.00 94.50 85 THR A C 1
ATOM 736 O O . THR A 1 85 ? -7.376 4.360 3.770 1.00 94.50 85 THR A O 1
ATOM 739 N N . LYS A 1 86 ? -7.733 6.349 2.786 1.00 94.88 86 LYS A N 1
ATOM 740 C CA . LYS A 1 86 ? -8.683 6.821 3.791 1.00 94.88 86 LYS A CA 1
ATOM 741 C C . LYS A 1 86 ? -9.853 5.851 3.955 1.00 94.88 86 LYS A C 1
ATOM 743 O O . LYS A 1 86 ? -10.286 5.585 5.072 1.00 94.88 86 LYS A O 1
ATOM 748 N N . GLU A 1 87 ? -10.365 5.317 2.851 1.00 94.62 87 GLU A N 1
ATOM 749 C CA . GLU A 1 87 ? -11.465 4.357 2.827 1.00 94.62 87 GLU A CA 1
ATOM 750 C C . GLU A 1 87 ? -11.124 3.089 3.615 1.00 94.62 87 GLU A C 1
ATOM 752 O O . GLU A 1 87 ? -11.951 2.623 4.404 1.00 94.62 87 GLU A O 1
ATOM 757 N N . PHE A 1 88 ? -9.901 2.575 3.454 1.00 96.50 88 PHE A N 1
ATOM 758 C CA . PHE A 1 88 ? -9.418 1.421 4.206 1.00 96.50 88 PHE A CA 1
ATOM 759 C C . PHE A 1 88 ? -9.331 1.718 5.706 1.00 96.50 88 PHE A C 1
ATOM 761 O O . PHE A 1 88 ? -9.899 0.973 6.502 1.00 96.50 88 PHE A O 1
ATOM 768 N N . ILE A 1 89 ? -8.726 2.844 6.102 1.00 97.31 89 ILE A N 1
ATOM 769 C CA . ILE A 1 89 ? -8.627 3.232 7.521 1.00 97.31 89 ILE A CA 1
ATOM 770 C C . ILE A 1 89 ? -10.013 3.387 8.157 1.00 97.31 89 ILE A C 1
ATOM 772 O O . ILE A 1 89 ? -10.261 2.868 9.245 1.00 97.31 89 ILE A O 1
ATOM 776 N N . VAL A 1 90 ? -10.957 4.042 7.468 1.00 97.25 90 VAL A N 1
ATOM 777 C CA . VAL A 1 90 ? -12.341 4.173 7.958 1.00 97.25 90 VAL A CA 1
ATOM 778 C C . VAL A 1 90 ? -12.976 2.808 8.202 1.00 97.25 90 VAL A C 1
ATOM 780 O O . VAL A 1 90 ? -13.706 2.643 9.182 1.00 97.25 90 VAL A O 1
ATOM 783 N N . TYR A 1 91 ? -12.741 1.848 7.309 1.00 97.56 91 TYR A N 1
ATOM 784 C CA . TYR A 1 91 ? -13.268 0.500 7.454 1.00 97.56 91 TYR A CA 1
ATOM 785 C C . TYR A 1 91 ? -12.651 -0.219 8.655 1.00 97.56 91 TYR A C 1
ATOM 787 O O . TYR A 1 91 ? -13.391 -0.681 9.522 1.00 97.56 91 TYR A O 1
ATOM 795 N N . VAL A 1 92 ? -11.320 -0.232 8.748 1.00 97.88 92 VAL A N 1
ATOM 796 C CA . VAL A 1 92 ? -10.567 -0.871 9.837 1.00 97.88 92 VAL A CA 1
ATOM 797 C C . VAL A 1 92 ? -11.031 -0.355 11.201 1.00 97.88 92 VAL A C 1
ATOM 799 O O . VAL A 1 92 ? -11.380 -1.147 12.073 1.00 97.88 92 VAL A O 1
ATOM 802 N N . VAL A 1 93 ? -11.125 0.966 11.380 1.00 97.69 93 VAL A N 1
ATOM 803 C CA . VAL A 1 93 ? -11.542 1.571 12.659 1.00 97.69 93 VAL A CA 1
ATOM 804 C C . VAL A 1 93 ? -12.971 1.191 13.028 1.00 97.69 93 VAL A C 1
ATOM 806 O O . VAL A 1 93 ? -13.243 0.837 14.176 1.00 97.69 93 VAL A O 1
ATOM 809 N N . LYS A 1 94 ? -13.898 1.229 12.063 1.00 97.00 94 LYS A N 1
ATOM 810 C CA . LYS A 1 94 ? -15.283 0.794 12.295 1.00 97.00 94 LYS A CA 1
ATOM 811 C C . LYS A 1 94 ? -15.333 -0.673 12.691 1.00 97.00 94 LYS A C 1
ATOM 813 O O . LYS A 1 94 ? -16.011 -1.016 13.654 1.00 97.00 94 LYS A O 1
ATOM 818 N N . ARG A 1 95 ? -14.590 -1.518 11.979 1.00 97.94 95 ARG A N 1
ATOM 819 C CA . ARG A 1 95 ? -14.565 -2.955 12.222 1.00 97.94 95 ARG A CA 1
ATOM 820 C C . ARG A 1 95 ? -13.984 -3.292 13.591 1.00 97.94 95 ARG A C 1
ATOM 822 O O . ARG A 1 95 ? -14.533 -4.123 14.307 1.00 97.94 95 ARG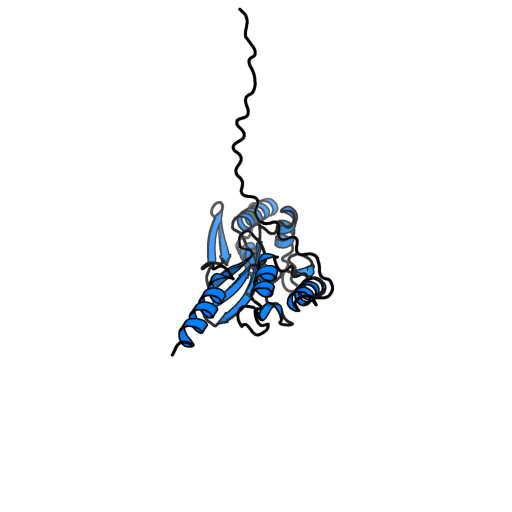 A O 1
ATOM 829 N N . TYR A 1 96 ? -12.935 -2.583 13.992 1.00 97.75 96 TYR A N 1
ATOM 830 C CA . TYR A 1 96 ? -12.327 -2.723 15.309 1.00 97.75 96 TYR A CA 1
ATOM 831 C C . TYR A 1 96 ? -13.306 -2.324 16.423 1.00 97.75 96 TYR A C 1
ATOM 833 O O . TYR A 1 96 ? -13.494 -3.062 17.391 1.00 97.75 96 TYR A O 1
ATOM 841 N N . ALA A 1 97 ? -14.015 -1.205 16.247 1.00 96.50 97 ALA A N 1
ATOM 842 C CA . ALA A 1 97 ? -15.055 -0.765 17.174 1.00 96.50 97 ALA A CA 1
ATOM 843 C C . ALA A 1 97 ? -16.215 -1.773 17.285 1.00 96.50 97 ALA A C 1
ATOM 845 O O . ALA A 1 97 ? -16.740 -1.988 18.375 1.00 96.50 97 ALA A O 1
ATOM 846 N N . GLU A 1 98 ? -16.614 -2.416 16.184 1.00 96.81 98 GLU A N 1
ATOM 847 C CA . GLU A 1 98 ? -17.659 -3.451 16.184 1.00 96.81 98 GLU A CA 1
ATOM 848 C C . GLU A 1 98 ? -17.262 -4.698 16.984 1.00 96.81 98 GLU A C 1
ATOM 850 O O . GLU A 1 98 ? -18.109 -5.290 17.652 1.00 96.81 98 GLU A O 1
ATOM 855 N N . ILE A 1 99 ? -15.991 -5.101 16.917 1.00 96.94 99 ILE A N 1
ATOM 856 C CA . ILE A 1 99 ? -15.482 -6.307 17.585 1.00 96.94 99 ILE A CA 1
ATOM 857 C C . ILE A 1 99 ? -15.252 -6.056 19.078 1.00 96.94 99 ILE A C 1
ATOM 859 O O . ILE A 1 99 ? -15.623 -6.887 19.909 1.00 96.94 99 ILE A O 1
ATOM 863 N N . HIS A 1 100 ? -14.653 -4.915 19.426 1.00 95.69 100 HIS A N 1
ATOM 864 C CA . HIS A 1 100 ? -14.198 -4.633 20.791 1.00 95.69 100 HIS A CA 1
ATOM 865 C C . HIS A 1 100 ? -15.161 -3.746 21.601 1.00 95.69 100 HIS A C 1
ATOM 867 O O . HIS A 1 100 ? -15.096 -3.724 22.834 1.00 95.69 100 HIS A O 1
ATOM 873 N N . GLY A 1 101 ? -16.083 -3.038 20.942 1.00 93.94 101 GLY A N 1
ATOM 874 C CA . GLY A 1 101 ? -17.069 -2.174 21.588 1.00 93.94 101 GLY A CA 1
ATOM 875 C C . GLY A 1 101 ? -16.427 -1.097 22.467 1.00 93.94 101 GLY A C 1
ATOM 876 O O . GLY A 1 101 ? -15.463 -0.443 22.080 1.00 93.94 101 GLY A O 1
ATOM 877 N N . GLU A 1 102 ? -16.950 -0.923 23.683 1.00 92.25 102 GLU A N 1
ATOM 878 C CA . GLU A 1 102 ? -16.434 0.050 24.661 1.00 92.25 102 GLU A CA 1
ATOM 879 C C . GLU A 1 102 ? -15.018 -0.269 25.171 1.00 92.25 102 GLU A C 1
ATOM 881 O O . GLU A 1 102 ? -14.391 0.585 25.790 1.00 92.25 102 GLU A O 1
ATOM 886 N N . GLN A 1 103 ? -14.517 -1.486 24.936 1.00 94.44 103 GLN A N 1
ATOM 887 C CA . GLN A 1 103 ? -13.177 -1.922 25.348 1.00 94.44 103 GLN A CA 1
ATOM 888 C C . GLN A 1 103 ? -12.139 -1.776 24.226 1.00 94.44 103 GLN A C 1
ATOM 890 O O . GLN A 1 103 ? -11.033 -2.296 24.350 1.00 94.44 103 GLN A O 1
ATOM 895 N N . ALA A 1 104 ? -12.489 -1.118 23.117 1.00 95.75 104 ALA A N 1
ATOM 896 C CA . ALA A 1 104 ? -11.569 -0.891 22.012 1.00 95.75 104 ALA A CA 1
ATOM 897 C C . ALA A 1 104 ? -10.363 -0.048 22.459 1.00 95.75 104 ALA A C 1
ATOM 899 O O . ALA A 1 104 ? -10.509 1.112 22.847 1.00 95.75 104 ALA A O 1
ATOM 900 N N . ASP A 1 105 ? -9.168 -0.632 22.362 1.00 96.94 105 ASP A N 1
ATOM 901 C CA . ASP A 1 105 ? -7.906 0.081 22.536 1.00 96.94 105 ASP A CA 1
ATOM 902 C C . ASP A 1 105 ? -7.404 0.577 21.176 1.00 96.94 105 ASP A C 1
ATOM 904 O O . ASP A 1 105 ? -6.831 -0.180 20.389 1.00 96.94 105 ASP A O 1
ATOM 908 N N . TYR A 1 106 ? -7.661 1.852 20.887 1.00 97.00 106 TYR A N 1
ATOM 909 C CA . TYR A 1 106 ? -7.238 2.486 19.637 1.00 97.00 106 TYR A CA 1
ATOM 910 C C . TYR A 1 106 ? -5.750 2.839 19.607 1.00 97.00 106 TYR A C 1
ATOM 912 O O . TYR A 1 106 ? -5.217 3.062 18.526 1.00 97.00 106 TYR A O 1
ATOM 920 N N . THR A 1 107 ? -5.071 2.843 20.759 1.00 97.31 107 THR A N 1
ATOM 921 C CA . THR A 1 107 ? -3.608 2.982 20.795 1.00 97.31 107 THR A CA 1
ATOM 922 C C . THR A 1 107 ? -2.984 1.717 20.226 1.00 97.31 107 THR A C 1
ATOM 924 O O . THR A 1 107 ? -2.144 1.788 19.339 1.00 97.31 107 THR A O 1
ATOM 927 N N . HIS A 1 108 ? -3.484 0.556 20.651 1.00 96.94 108 HIS A N 1
ATOM 928 C CA . HIS A 1 108 ? -3.048 -0.719 20.097 1.00 96.94 108 HIS A CA 1
ATOM 929 C C . HIS A 1 108 ? -3.396 -0.868 18.606 1.00 96.94 108 HIS A C 1
ATOM 931 O O . HIS A 1 108 ? -2.584 -1.358 17.828 1.00 96.94 108 HIS A O 1
ATOM 937 N N . LEU A 1 109 ? -4.575 -0.396 18.173 1.00 97.69 109 LEU A N 1
ATOM 938 C CA . LEU A 1 109 ? -4.908 -0.380 16.744 1.00 97.69 109 LEU A CA 1
ATOM 939 C C . LEU A 1 109 ? -3.924 0.477 15.930 1.00 97.69 109 LEU A C 1
ATOM 941 O O . LEU A 1 109 ? -3.539 0.072 14.835 1.00 97.69 109 LEU A O 1
ATOM 945 N N . GLN A 1 110 ? -3.533 1.644 16.450 1.00 97.81 110 GLN A N 1
ATOM 946 C CA . GLN A 1 110 ? -2.538 2.503 15.809 1.00 97.81 110 GLN A CA 1
ATOM 947 C C . GLN A 1 110 ? -1.195 1.775 15.667 1.00 97.81 110 GLN A C 1
ATOM 949 O O . GLN A 1 110 ? -0.645 1.753 14.573 1.00 97.81 110 GLN A O 1
ATOM 954 N N . GLU A 1 111 ? -0.721 1.099 16.720 1.00 97.00 111 GLU A N 1
ATOM 955 C CA . GLU A 1 111 ? 0.513 0.296 16.674 1.00 97.00 111 GLU A CA 1
ATOM 956 C C . GLU A 1 111 ? 0.449 -0.804 15.603 1.00 97.00 111 GLU A C 1
ATOM 958 O O . GLU A 1 111 ? 1.388 -0.977 14.831 1.00 97.00 111 GLU A O 1
ATOM 963 N N . ILE A 1 112 ? -0.676 -1.522 15.509 1.00 97.31 112 ILE A N 1
ATOM 964 C CA . ILE A 1 112 ? -0.868 -2.557 14.485 1.00 97.31 112 ILE A CA 1
ATOM 965 C C . ILE A 1 112 ? -0.811 -1.949 13.074 1.00 97.31 112 ILE A C 1
ATOM 967 O O . ILE A 1 112 ? -0.209 -2.538 12.177 1.00 97.31 112 ILE A O 1
ATOM 971 N N . LEU A 1 113 ? -1.447 -0.793 12.854 1.00 96.94 113 LEU A N 1
ATOM 972 C CA . LEU A 1 113 ? -1.437 -0.106 11.557 1.00 96.94 113 LEU A CA 1
ATOM 973 C C . LEU A 1 113 ? -0.030 0.366 11.168 1.00 96.94 113 LEU A C 1
ATOM 975 O O . LEU A 1 113 ? 0.355 0.191 10.005 1.00 96.94 113 LEU A O 1
ATOM 979 N N . ASP A 1 114 ? 0.702 0.922 12.136 1.00 95.19 114 ASP A N 1
ATOM 980 C CA . ASP A 1 114 ? 2.072 1.427 11.995 1.00 95.19 114 ASP A CA 1
ATOM 981 C C . ASP A 1 114 ? 3.080 0.312 11.699 1.00 95.19 114 ASP A C 1
ATOM 983 O O . ASP A 1 114 ? 4.092 0.559 11.059 1.00 95.19 114 ASP A O 1
ATOM 987 N N . GLU A 1 115 ? 2.825 -0.923 12.124 1.00 95.00 115 GLU A N 1
ATOM 988 C CA . GLU A 1 115 ? 3.686 -2.060 11.778 1.00 95.00 115 GLU A CA 1
ATOM 989 C C . GLU A 1 115 ? 3.251 -2.708 10.458 1.00 95.00 115 GLU A C 1
ATOM 991 O O . GLU A 1 115 ? 4.070 -2.969 9.576 1.00 95.00 115 GLU A O 1
ATOM 996 N N . ALA A 1 116 ? 1.945 -2.917 10.263 1.00 95.50 116 ALA A N 1
ATOM 997 C CA . ALA A 1 116 ? 1.427 -3.694 9.139 1.00 95.50 116 ALA A CA 1
ATOM 998 C C . ALA A 1 116 ? 1.791 -3.118 7.760 1.00 95.50 116 ALA A C 1
ATOM 1000 O O . ALA A 1 116 ? 1.872 -3.867 6.787 1.00 95.50 116 ALA A O 1
ATOM 1001 N N . HIS A 1 117 ? 2.067 -1.817 7.644 1.00 92.31 117 HIS A N 1
ATOM 1002 C CA . HIS A 1 117 ? 2.406 -1.217 6.352 1.00 92.31 117 HIS A CA 1
ATOM 1003 C C . HIS A 1 117 ? 3.786 -1.631 5.795 1.00 92.31 117 HIS A C 1
ATOM 1005 O O . HIS A 1 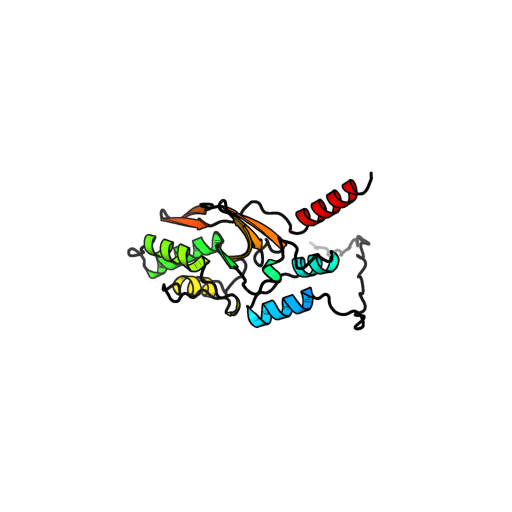117 ? 4.034 -1.449 4.597 1.00 92.31 117 HIS A O 1
ATOM 1011 N N . TYR A 1 118 ? 4.640 -2.234 6.635 1.00 93.06 118 TYR A N 1
ATOM 1012 C CA . TYR A 1 118 ? 5.902 -2.880 6.250 1.00 93.06 118 TYR A CA 1
ATOM 1013 C C . TYR A 1 118 ? 5.766 -4.379 5.977 1.00 93.06 118 TYR A C 1
ATOM 101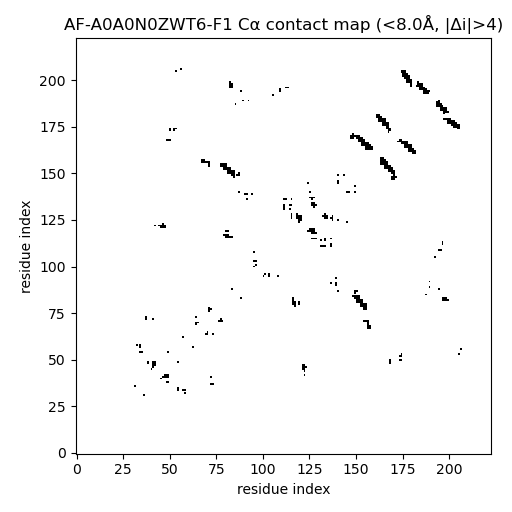5 O O . TYR A 1 118 ? 6.645 -4.981 5.370 1.00 93.06 118 TYR A O 1
ATOM 1023 N N . GLU A 1 119 ? 4.663 -4.983 6.404 1.00 95.19 119 GLU A N 1
ATOM 1024 C CA . GLU A 1 119 ? 4.539 -6.431 6.576 1.00 95.19 119 GLU A CA 1
ATOM 1025 C C . GLU A 1 119 ? 3.530 -7.016 5.578 1.00 95.19 119 GLU A C 1
ATOM 1027 O O . GLU A 1 119 ? 2.619 -7.780 5.919 1.00 95.19 119 GLU A O 1
ATOM 1032 N N . PHE A 1 120 ? 3.657 -6.602 4.312 1.00 94.75 120 PHE A N 1
ATOM 1033 C CA . PHE A 1 120 ? 2.790 -7.038 3.221 1.00 94.75 120 PHE A CA 1
ATOM 1034 C C . PHE A 1 120 ? 3.509 -8.009 2.288 1.00 94.75 120 PHE A C 1
ATOM 1036 O O . PHE A 1 120 ? 4.427 -7.643 1.562 1.00 94.75 120 PHE A O 1
ATOM 1043 N N . ILE A 1 121 ? 3.033 -9.249 2.224 1.00 93.81 121 ILE A N 1
ATOM 1044 C CA . ILE A 1 121 ? 3.616 -10.281 1.368 1.00 93.81 121 ILE A CA 1
ATOM 1045 C C . ILE A 1 121 ? 2.975 -10.198 -0.019 1.00 93.81 121 ILE A C 1
ATOM 1047 O O . ILE A 1 121 ? 1.907 -10.769 -0.256 1.00 93.81 121 ILE A O 1
ATOM 1051 N N . LEU A 1 122 ? 3.646 -9.535 -0.969 1.00 91.88 122 LEU A N 1
ATOM 1052 C CA . LEU A 1 122 ? 3.159 -9.349 -2.348 1.00 91.88 122 LEU A CA 1
ATOM 1053 C C . LEU A 1 122 ? 2.712 -10.657 -3.020 1.00 91.88 122 LEU A C 1
ATOM 1055 O O . LEU A 1 122 ? 1.633 -10.716 -3.612 1.00 91.88 122 LEU A O 1
ATOM 1059 N N . LYS A 1 123 ? 3.514 -11.721 -2.898 1.00 92.56 123 LYS A N 1
ATOM 1060 C CA . LYS A 1 123 ? 3.248 -13.036 -3.510 1.00 92.56 123 LYS A CA 1
ATOM 1061 C C . LYS A 1 123 ? 1.976 -13.704 -3.000 1.00 92.56 123 LYS A C 1
ATOM 1063 O O . LYS A 1 123 ? 1.329 -14.438 -3.744 1.00 92.56 123 LYS A O 1
ATOM 1068 N N . GLU A 1 124 ? 1.627 -13.438 -1.750 1.00 94.00 124 GLU A N 1
ATOM 1069 C CA . GLU A 1 124 ? 0.443 -13.985 -1.089 1.00 94.00 124 GLU A CA 1
ATOM 1070 C C . GLU A 1 124 ? -0.720 -12.977 -1.071 1.00 94.00 124 GLU A C 1
ATOM 1072 O O . GLU A 1 124 ? -1.841 -13.352 -0.737 1.00 94.00 124 GLU A O 1
ATOM 1077 N N . ASN A 1 125 ? -0.474 -11.723 -1.480 1.00 93.06 125 ASN A N 1
ATOM 1078 C CA . ASN A 1 125 ? -1.418 -10.605 -1.449 1.00 93.06 125 ASN A CA 1
ATOM 1079 C C . ASN A 1 125 ? -2.096 -10.459 -0.074 1.00 93.06 125 ASN A C 1
ATOM 1081 O O . ASN A 1 125 ? -3.327 -10.381 0.017 1.00 93.06 125 ASN A O 1
ATOM 1085 N N . ARG A 1 126 ? -1.295 -10.483 0.998 1.00 95.56 126 ARG A N 1
ATOM 1086 C CA . ARG A 1 126 ? -1.783 -10.491 2.382 1.00 95.56 126 ARG A CA 1
ATOM 1087 C C . ARG A 1 126 ? -0.817 -9.822 3.355 1.00 95.56 126 ARG A C 1
ATOM 1089 O O . ARG A 1 126 ? 0.383 -9.783 3.092 1.00 95.56 126 ARG A O 1
ATOM 1096 N N . PHE A 1 127 ? -1.341 -9.371 4.489 1.00 97.06 127 PHE A N 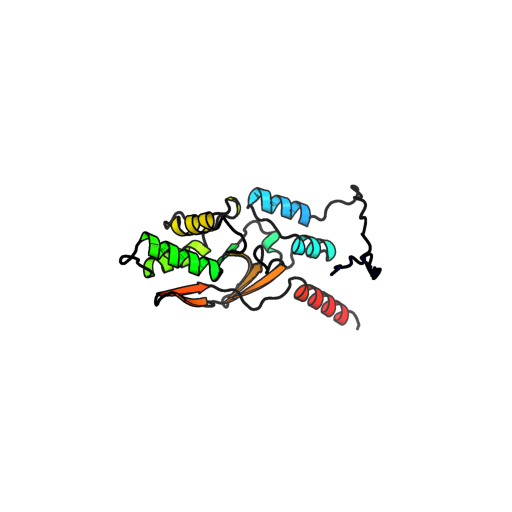1
ATOM 1097 C CA . PHE A 1 127 ? -0.528 -8.901 5.611 1.00 97.06 127 PHE A CA 1
ATOM 1098 C C . PHE A 1 127 ? -0.110 -10.076 6.500 1.00 97.06 127 PHE A C 1
ATOM 1100 O O . PHE A 1 127 ? -0.929 -10.940 6.827 1.00 97.06 127 PHE A O 1
ATOM 1107 N N . ALA A 1 128 ? 1.165 -10.128 6.879 1.00 96.75 128 ALA A N 1
ATOM 1108 C CA . ALA A 1 128 ? 1.685 -11.104 7.830 1.00 96.75 128 ALA A CA 1
ATOM 1109 C C . ALA A 1 128 ? 3.023 -10.646 8.413 1.00 96.75 128 ALA A C 1
ATOM 1111 O O . ALA A 1 128 ? 3.910 -10.276 7.656 1.00 96.75 128 ALA A O 1
ATOM 1112 N N . ALA A 1 129 ? 3.169 -10.761 9.732 1.00 95.69 129 ALA A N 1
ATOM 1113 C CA . ALA A 1 129 ? 4.399 -10.456 10.450 1.00 95.69 129 ALA A CA 1
ATOM 1114 C C . ALA A 1 129 ? 4.718 -11.572 11.451 1.00 95.69 129 ALA A C 1
ATOM 1116 O O . ALA A 1 129 ? 3.810 -12.179 12.025 1.00 95.69 129 ALA A O 1
ATOM 1117 N N . ASP A 1 130 ? 6.007 -11.819 11.687 1.00 95.38 130 ASP A N 1
ATOM 1118 C CA . ASP A 1 130 ? 6.465 -12.798 12.681 1.00 95.38 130 ASP A CA 1
ATOM 1119 C C . ASP A 1 130 ? 6.568 -12.190 14.094 1.00 95.38 130 ASP A C 1
ATOM 1121 O O . ASP A 1 130 ? 6.516 -12.914 15.092 1.00 95.38 130 ASP A O 1
ATOM 1125 N N . HIS A 1 131 ? 6.734 -10.865 14.202 1.00 93.62 131 HIS A N 1
ATOM 1126 C CA . HIS A 1 131 ? 6.972 -10.157 15.468 1.00 93.62 131 HIS A CA 1
ATOM 1127 C C . HIS A 1 131 ? 5.720 -9.538 16.099 1.00 93.62 131 HIS A C 1
ATOM 1129 O O . HIS A 1 131 ? 5.765 -9.180 17.277 1.00 93.62 131 HIS A O 1
ATOM 1135 N N . MET A 1 132 ? 4.615 -9.426 15.357 1.00 94.94 132 MET A N 1
ATOM 1136 C CA . MET A 1 132 ? 3.351 -8.856 15.830 1.00 94.94 132 MET A CA 1
ATOM 1137 C C . MET A 1 132 ? 2.154 -9.551 15.171 1.00 94.94 132 MET A C 1
ATOM 1139 O O . MET A 1 132 ? 2.201 -9.915 13.998 1.00 94.94 132 MET A O 1
ATOM 1143 N N . ASP A 1 133 ? 1.056 -9.709 15.914 1.00 96.19 133 ASP A N 1
ATOM 1144 C CA . ASP A 1 133 ? -0.204 -10.175 15.334 1.00 96.19 133 ASP A CA 1
ATOM 1145 C C . ASP A 1 133 ? -0.903 -9.039 14.577 1.00 96.19 133 ASP A C 1
ATOM 1147 O O . ASP A 1 133 ? -1.607 -8.215 15.157 1.00 96.19 133 ASP A O 1
ATOM 1151 N N . ILE A 1 134 ? -0.709 -9.021 13.260 1.00 97.62 134 ILE A N 1
ATOM 1152 C CA . ILE A 1 134 ? -1.383 -8.095 12.342 1.00 97.62 134 ILE A CA 1
ATOM 1153 C C . ILE A 1 134 ? -2.536 -8.761 11.574 1.00 97.62 134 ILE A C 1
ATOM 1155 O O . ILE A 1 134 ? -3.027 -8.216 10.582 1.00 97.62 134 ILE A O 1
ATOM 1159 N N . SER A 1 135 ? -2.998 -9.938 12.020 1.00 97.12 135 SER A N 1
ATOM 1160 C CA . SER A 1 135 ? -4.050 -10.706 11.335 1.00 97.12 135 SER A CA 1
ATOM 1161 C C . SER A 1 135 ? -5.368 -9.944 11.217 1.00 97.12 135 SER A C 1
ATOM 1163 O O . SER A 1 135 ? -6.106 -10.140 10.254 1.00 97.12 135 SER A O 1
ATOM 1165 N N . PHE A 1 136 ? -5.640 -9.017 12.139 1.00 98.12 136 PHE A N 1
ATOM 1166 C CA . PHE A 1 136 ? -6.800 -8.136 12.062 1.00 98.12 136 PHE A CA 1
ATOM 1167 C C . PHE A 1 136 ? -6.782 -7.237 10.811 1.00 98.12 136 PHE A C 1
ATOM 1169 O O . PHE A 1 136 ? -7.819 -7.058 10.167 1.00 98.12 136 PHE A O 1
ATOM 1176 N N . ILE A 1 137 ? -5.615 -6.705 10.427 1.00 98.19 137 ILE A N 1
ATOM 1177 C CA . ILE A 1 137 ? -5.475 -5.886 9.213 1.00 98.19 137 ILE A CA 1
ATOM 1178 C C . ILE A 1 137 ? -5.660 -6.750 7.968 1.00 98.19 137 ILE A C 1
ATOM 1180 O O . ILE A 1 137 ? -6.384 -6.344 7.055 1.00 98.19 137 ILE A O 1
ATOM 1184 N N . ASP A 1 138 ? -5.084 -7.960 7.948 1.00 98.19 138 ASP A N 1
ATOM 1185 C CA . ASP A 1 138 ? -5.300 -8.893 6.835 1.00 98.19 138 ASP A CA 1
ATOM 1186 C C . ASP A 1 138 ? -6.772 -9.284 6.696 1.00 98.19 138 ASP A C 1
ATOM 1188 O O . ASP A 1 138 ? -7.311 -9.272 5.591 1.00 98.19 138 ASP A O 1
ATOM 1192 N N . GLN A 1 139 ? -7.448 -9.552 7.816 1.00 98.25 139 GLN A N 1
ATOM 1193 C CA . GLN A 1 139 ? -8.876 -9.845 7.827 1.00 98.25 139 GLN A CA 1
ATOM 1194 C C . GLN A 1 139 ? -9.682 -8.673 7.258 1.00 98.25 139 GLN A C 1
ATOM 1196 O O . GLN A 1 139 ? -10.549 -8.892 6.417 1.00 98.25 139 GLN A O 1
ATOM 1201 N N . CYS A 1 140 ? -9.398 -7.433 7.666 1.00 98.31 140 CYS A N 1
ATOM 1202 C CA . CYS A 1 140 ? -10.081 -6.261 7.113 1.00 98.31 140 CYS A CA 1
ATOM 1203 C C . CYS A 1 140 ? -9.858 -6.133 5.601 1.00 98.31 140 CYS A C 1
ATOM 1205 O O . CYS A 1 140 ? -10.780 -5.799 4.858 1.00 98.31 140 CYS A O 1
ATOM 1207 N N . TYR A 1 141 ? -8.641 -6.411 5.131 1.00 97.88 141 TYR A N 1
ATOM 1208 C CA . TYR A 1 141 ? -8.334 -6.402 3.706 1.00 97.88 141 TYR A CA 1
ATOM 1209 C C . TYR A 1 141 ? -9.070 -7.515 2.950 1.00 97.88 141 TYR A C 1
ATOM 1211 O O . TYR A 1 141 ? -9.592 -7.275 1.862 1.00 97.88 141 TYR A O 1
ATOM 1219 N N . GLU A 1 142 ? -9.190 -8.704 3.537 1.00 97.88 142 GLU A N 1
ATOM 1220 C CA . GLU A 1 142 ? -9.965 -9.817 2.988 1.00 97.88 142 GLU A CA 1
ATOM 1221 C C . GLU A 1 142 ? -11.473 -9.545 2.949 1.00 97.88 142 GLU A C 1
ATOM 1223 O O . GLU A 1 142 ? -12.110 -9.822 1.934 1.00 97.88 142 GLU A O 1
ATOM 1228 N N . GLU A 1 143 ? -12.043 -8.955 4.003 1.00 97.88 143 GLU A N 1
ATOM 1229 C CA . GLU A 1 143 ? -13.457 -8.555 4.054 1.00 97.88 143 GLU A CA 1
ATOM 1230 C C . GLU A 1 143 ? -13.791 -7.486 2.991 1.00 97.88 143 GLU A C 1
ATOM 1232 O O . GLU A 1 143 ? -14.929 -7.404 2.525 1.00 97.88 143 GLU A O 1
ATOM 1237 N N . LEU A 1 144 ? -12.788 -6.720 2.550 1.00 96.50 144 LEU A N 1
ATOM 1238 C CA . LEU A 1 144 ? -12.847 -5.803 1.406 1.00 96.50 144 LEU A CA 1
ATOM 1239 C C . LEU A 1 144 ? -12.457 -6.469 0.073 1.00 96.50 144 LEU A C 1
ATOM 1241 O O . LEU A 1 144 ? -12.073 -5.789 -0.878 1.00 96.50 144 LEU A O 1
ATOM 1245 N N . GLU A 1 145 ? -12.542 -7.798 0.001 1.00 96.12 145 GLU A N 1
ATOM 1246 C CA . GLU A 1 145 ? -12.256 -8.622 -1.181 1.00 96.12 145 GLU A CA 1
ATOM 1247 C C . GLU A 1 145 ? -10.821 -8.464 -1.714 1.00 96.12 145 GLU A C 1
ATOM 1249 O O . GLU A 1 145 ? -10.556 -8.665 -2.902 1.00 96.12 145 GLU A O 1
ATOM 1254 N N . ARG A 1 146 ? -9.876 -8.091 -0.839 1.00 93.62 146 ARG A N 1
ATOM 1255 C CA . ARG A 1 146 ? -8.479 -7.775 -1.180 1.00 93.62 146 ARG A CA 1
ATOM 1256 C C . ARG A 1 146 ? -8.391 -6.760 -2.328 1.00 93.62 146 ARG A C 1
ATOM 1258 O O . ARG A 1 146 ? -7.586 -6.899 -3.256 1.00 93.62 146 ARG A O 1
ATOM 1265 N N . ASN A 1 147 ? -9.267 -5.752 -2.284 1.00 88.06 147 ASN A N 1
ATOM 1266 C CA . ASN A 1 147 ? -9.372 -4.726 -3.309 1.00 88.06 147 ASN A CA 1
ATOM 1267 C C . ASN A 1 147 ? -8.114 -3.839 -3.343 1.00 88.06 147 ASN A C 1
ATOM 1269 O O . ASN A 1 147 ? -7.814 -3.100 -2.409 1.00 88.06 147 ASN A O 1
ATOM 1273 N N . GLN A 1 148 ? -7.418 -3.863 -4.478 1.00 82.06 148 GLN A N 1
ATOM 1274 C CA . GLN A 1 148 ? -6.181 -3.117 -4.738 1.00 82.06 148 GLN A CA 1
ATOM 1275 C C . GLN A 1 148 ? -6.359 -1.590 -4.767 1.00 82.06 148 GLN A C 1
ATOM 1277 O O . GLN A 1 148 ? -5.367 -0.869 -4.857 1.00 82.06 148 GLN A O 1
ATOM 1282 N N . ASP A 1 149 ? -7.593 -1.091 -4.721 1.00 86.31 149 ASP A N 1
ATOM 1283 C CA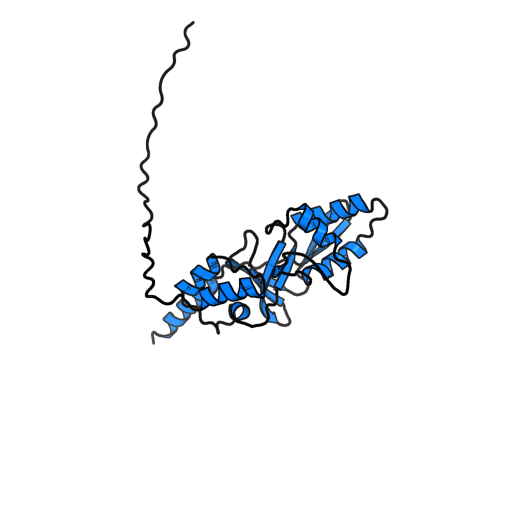 . ASP A 1 149 ? -7.883 0.334 -4.560 1.00 86.31 149 ASP A CA 1
ATOM 1284 C C . ASP A 1 149 ? -7.925 0.752 -3.082 1.00 86.31 149 ASP A C 1
ATOM 1286 O O . ASP A 1 149 ? -7.883 1.941 -2.792 1.00 86.31 149 ASP A O 1
ATOM 1290 N N . CYS A 1 150 ? -7.962 -0.196 -2.139 1.00 91.25 150 CYS A N 1
ATOM 1291 C CA . CYS A 1 150 ? -7.890 0.092 -0.705 1.00 91.25 150 CYS A CA 1
ATOM 1292 C C . CYS A 1 150 ? -6.459 0.381 -0.230 1.00 91.25 150 CYS A C 1
ATOM 1294 O O . CYS A 1 150 ? -6.276 1.021 0.809 1.00 91.25 150 CYS A O 1
ATOM 1296 N N . LEU A 1 151 ? -5.457 -0.060 -0.992 1.00 94.19 151 LEU A N 1
ATOM 1297 C CA . LEU A 1 151 ? -4.040 0.053 -0.669 1.00 94.19 151 LEU A CA 1
ATOM 1298 C C . LEU A 1 151 ? -3.277 0.645 -1.854 1.00 94.19 151 LEU A C 1
ATOM 1300 O O . LEU A 1 151 ? -3.446 0.221 -2.999 1.00 94.19 151 LEU A O 1
ATOM 1304 N N . ILE A 1 152 ? -2.368 1.572 -1.581 1.00 95.06 152 ILE A N 1
ATOM 1305 C CA . ILE A 1 152 ? -1.356 1.988 -2.547 1.00 95.06 152 ILE A CA 1
ATOM 1306 C C . ILE A 1 152 ? -0.078 1.219 -2.228 1.00 95.06 152 ILE A C 1
ATOM 1308 O O . ILE A 1 152 ? 0.527 1.424 -1.184 1.00 95.06 152 ILE A O 1
ATOM 1312 N N . ILE A 1 153 ? 0.345 0.343 -3.133 1.00 94.44 153 ILE A N 1
ATOM 1313 C CA . ILE A 1 153 ? 1.620 -0.366 -3.039 1.00 94.44 153 ILE A CA 1
ATOM 1314 C C . ILE A 1 153 ? 2.643 0.430 -3.842 1.00 94.44 153 ILE A C 1
ATOM 1316 O O . ILE A 1 153 ? 2.501 0.601 -5.060 1.00 94.44 153 ILE A O 1
ATOM 1320 N N . GLY A 1 154 ? 3.661 0.936 -3.156 1.00 94.44 154 GLY A N 1
ATOM 1321 C CA . GLY A 1 154 ? 4.791 1.638 -3.748 1.00 94.44 154 GLY A CA 1
ATOM 1322 C C . GLY A 1 154 ? 6.052 0.786 -3.697 1.00 94.44 154 GLY A C 1
ATOM 1323 O O . GLY A 1 154 ? 6.311 0.157 -2.681 1.00 94.44 154 GLY A O 1
ATOM 1324 N N . ILE A 1 155 ? 6.849 0.788 -4.765 1.00 94.06 155 ILE A N 1
ATOM 1325 C CA . ILE A 1 155 ? 8.226 0.273 -4.728 1.00 94.06 155 ILE A CA 1
ATOM 1326 C C . ILE A 1 155 ? 9.170 1.457 -4.615 1.00 94.06 155 ILE A C 1
ATOM 1328 O O . ILE A 1 155 ? 9.133 2.347 -5.468 1.00 94.06 155 ILE A O 1
ATOM 1332 N N . GLU A 1 156 ? 10.006 1.472 -3.587 1.00 92.50 156 GLU A N 1
ATOM 1333 C CA . GLU A 1 156 ? 10.990 2.527 -3.380 1.00 92.50 156 GLU A CA 1
ATOM 1334 C C . GLU A 1 156 ? 11.938 2.623 -4.590 1.00 92.50 156 GLU A C 1
ATOM 1336 O O . GLU A 1 156 ? 12.515 1.636 -5.052 1.00 92.50 156 GLU A O 1
ATOM 1341 N N . THR A 1 157 ? 12.063 3.820 -5.161 1.00 89.62 157 THR A N 1
ATOM 1342 C CA . THR A 1 157 ? 12.992 4.112 -6.265 1.00 89.62 157 THR A CA 1
ATOM 1343 C C . THR A 1 157 ? 14.231 4.844 -5.776 1.00 89.62 157 THR A C 1
ATOM 1345 O O . THR A 1 157 ? 15.301 4.726 -6.374 1.00 89.62 157 THR A O 1
ATOM 1348 N N . TYR A 1 158 ? 14.078 5.630 -4.717 1.00 83.62 158 TYR A N 1
ATOM 1349 C CA . TYR A 1 158 ? 15.117 6.451 -4.125 1.00 83.62 158 TYR A CA 1
ATOM 1350 C C . TYR A 1 158 ? 14.724 6.786 -2.692 1.00 83.62 158 TYR A C 1
ATOM 1352 O O . TYR A 1 158 ? 13.595 7.218 -2.478 1.00 83.62 158 TYR A O 1
ATOM 1360 N N . ALA A 1 159 ? 15.663 6.689 -1.756 1.00 84.19 159 ALA A N 1
ATOM 1361 C CA . ALA A 1 159 ? 15.518 7.230 -0.413 1.00 84.19 159 ALA A CA 1
ATOM 1362 C C . ALA A 1 159 ? 16.769 8.004 0.007 1.00 84.19 159 ALA A C 1
ATOM 1364 O O . ALA A 1 159 ? 17.902 7.656 -0.343 1.00 84.19 159 ALA A O 1
ATOM 1365 N N . ASP A 1 160 ? 16.549 9.061 0.777 1.00 84.25 160 ASP A N 1
ATOM 1366 C CA . ASP A 1 160 ? 17.566 9.810 1.495 1.00 84.25 160 ASP A CA 1
ATOM 1367 C C . ASP A 1 160 ? 17.103 10.108 2.930 1.00 84.25 160 ASP A C 1
ATOM 1369 O O . ASP A 1 160 ? 16.065 9.639 3.387 1.00 84.25 160 ASP A O 1
ATOM 1373 N N . CYS A 1 161 ? 17.892 10.880 3.677 1.00 76.75 161 CYS A N 1
ATOM 1374 C CA . CYS A 1 161 ? 17.559 11.244 5.055 1.00 76.75 161 CYS A CA 1
ATOM 1375 C C . CYS A 1 161 ? 16.357 12.200 5.192 1.00 76.75 161 CYS A C 1
ATOM 1377 O O . CYS A 1 161 ? 15.972 12.522 6.315 1.00 76.75 161 CYS A O 1
ATOM 1379 N N . GLY A 1 162 ? 15.801 12.703 4.085 1.00 77.25 162 GLY A N 1
ATOM 1380 C CA . GLY A 1 162 ? 14.637 13.585 4.050 1.00 77.25 162 GLY A CA 1
ATOM 1381 C C . GLY A 1 162 ? 13.352 12.878 3.621 1.00 77.25 162 GLY A C 1
ATOM 1382 O O . GLY A 1 162 ? 12.268 13.306 4.024 1.00 77.25 162 GLY A O 1
ATOM 1383 N N . GLY A 1 163 ? 13.447 11.799 2.848 1.00 86.31 163 GLY A N 1
ATOM 1384 C CA . GLY A 1 163 ? 12.296 11.017 2.416 1.00 86.31 163 GLY A CA 1
ATOM 1385 C C . GLY A 1 163 ? 12.628 10.001 1.333 1.00 86.31 163 GLY A C 1
ATOM 1386 O O . GLY A 1 163 ? 13.785 9.747 1.012 1.00 86.31 163 GLY A O 1
ATOM 1387 N N . ALA A 1 164 ? 11.579 9.445 0.744 1.00 90.38 164 ALA A N 1
ATOM 1388 C CA . ALA A 1 164 ? 11.646 8.460 -0.313 1.00 90.38 164 ALA A CA 1
ATOM 1389 C C . ALA A 1 164 ? 10.698 8.803 -1.469 1.00 90.38 164 ALA A C 1
ATOM 1391 O O . ALA A 1 164 ? 9.651 9.434 -1.301 1.00 90.38 164 ALA A O 1
ATOM 1392 N N . GLU A 1 165 ? 11.079 8.385 -2.668 1.00 91.88 165 GLU A N 1
ATOM 1393 C CA . GLU A 1 165 ? 10.226 8.355 -3.845 1.00 91.88 165 GLU A CA 1
ATOM 1394 C C . GLU A 1 165 ? 9.811 6.908 -4.113 1.00 91.88 165 GLU A C 1
ATOM 1396 O O . GLU A 1 165 ? 10.627 5.989 -4.068 1.00 91.88 165 GLU A O 1
ATOM 1401 N N . TYR A 1 166 ? 8.532 6.721 -4.420 1.00 93.38 166 TYR A N 1
ATOM 1402 C CA . TYR A 1 166 ? 7.930 5.421 -4.658 1.00 93.38 166 TYR A CA 1
ATOM 1403 C C . TYR A 1 166 ? 7.331 5.368 -6.052 1.00 93.38 166 TYR A C 1
ATOM 1405 O O . TYR A 1 166 ? 6.602 6.268 -6.472 1.00 93.38 166 TYR A O 1
ATOM 1413 N N . MET A 1 167 ? 7.590 4.276 -6.759 1.00 93.44 167 MET A N 1
ATOM 1414 C CA . MET A 1 167 ? 6.891 3.912 -7.979 1.00 93.44 167 MET A CA 1
ATOM 1415 C C . MET A 1 167 ? 5.590 3.205 -7.619 1.00 93.44 167 MET A C 1
ATOM 1417 O O . MET A 1 167 ? 5.611 2.152 -6.987 1.00 93.44 167 MET A O 1
ATOM 1421 N N . ILE A 1 168 ? 4.456 3.771 -8.026 1.00 94.25 168 ILE A N 1
ATOM 1422 C CA . ILE A 1 168 ? 3.148 3.287 -7.586 1.00 94.25 168 ILE A CA 1
ATOM 1423 C C . ILE A 1 168 ? 2.669 2.141 -8.479 1.00 94.25 168 ILE A C 1
ATOM 1425 O O . ILE A 1 168 ? 2.514 2.306 -9.696 1.00 94.25 168 ILE A O 1
ATOM 1429 N N . MET A 1 169 ? 2.419 0.984 -7.867 1.00 92.62 169 MET A N 1
ATOM 1430 C CA . MET A 1 169 ? 2.052 -0.265 -8.541 1.00 92.62 169 MET A CA 1
ATOM 1431 C C . MET A 1 169 ? 0.546 -0.524 -8.564 1.00 92.62 169 MET A C 1
ATOM 1433 O O . MET A 1 169 ? 0.062 -1.253 -9.433 1.00 92.62 169 MET A O 1
ATOM 1437 N N . THR A 1 170 ? -0.212 0.088 -7.654 1.00 91.00 170 THR A N 1
ATOM 1438 C CA . THR A 1 170 ? -1.658 -0.144 -7.483 1.00 91.00 170 THR A CA 1
ATOM 1439 C C . THR A 1 170 ? -2.454 1.169 -7.493 1.00 91.00 170 THR A C 1
ATOM 1441 O O . THR A 1 170 ? -1.889 2.212 -7.812 1.00 91.00 170 THR A O 1
ATOM 1444 N N . SER A 1 171 ? -3.769 1.094 -7.237 1.00 88.00 171 SER A N 1
ATOM 1445 C CA . SER A 1 171 ? -4.736 2.209 -7.247 1.00 88.00 171 SER A CA 1
ATOM 1446 C C . SER A 1 171 ? -4.949 2.940 -8.589 1.00 88.00 171 SER A C 1
ATOM 1448 O O . SER A 1 171 ? -4.520 2.495 -9.657 1.00 88.00 171 SER A O 1
ATOM 1450 N N . ASP A 1 172 ? -5.638 4.084 -8.558 1.00 86.56 172 ASP A N 1
ATOM 1451 C CA . ASP A 1 172 ? -5.785 5.003 -9.692 1.00 86.56 172 ASP A CA 1
ATOM 1452 C C . ASP A 1 172 ? -4.478 5.755 -10.028 1.00 86.56 172 ASP A C 1
ATOM 1454 O O . ASP A 1 172 ? -4.400 6.445 -11.047 1.00 86.56 172 ASP A O 1
ATOM 1458 N N . LYS A 1 173 ? -3.438 5.612 -9.192 1.00 88.88 173 LYS A N 1
ATOM 1459 C CA . LYS A 1 173 ? -2.119 6.242 -9.358 1.00 88.88 173 LYS A CA 1
ATOM 1460 C C . LYS A 1 173 ? -1.070 5.332 -10.006 1.00 88.88 173 LYS A C 1
ATOM 1462 O O . LYS A 1 173 ? 0.103 5.703 -10.060 1.00 88.88 173 LYS A O 1
ATOM 1467 N N . LYS A 1 174 ? -1.450 4.180 -10.569 1.00 90.75 174 LYS A N 1
ATOM 1468 C CA . LYS A 1 174 ? -0.532 3.347 -11.374 1.00 90.75 174 LYS A CA 1
ATOM 1469 C C . LYS A 1 174 ? 0.127 4.178 -12.478 1.00 90.75 174 LYS A C 1
ATOM 1471 O O . LYS A 1 174 ? -0.549 4.864 -13.242 1.00 90.75 174 LYS A O 1
ATOM 1476 N N . GLY A 1 175 ? 1.452 4.097 -12.593 1.00 87.62 175 GLY A N 1
ATOM 1477 C CA . GLY A 1 175 ? 2.225 4.892 -13.560 1.00 87.62 175 GLY A CA 1
ATOM 1478 C C . GLY A 1 175 ? 2.657 6.271 -13.058 1.00 87.62 175 GLY A C 1
ATOM 1479 O O . GLY A 1 175 ? 3.259 7.040 -13.818 1.00 87.62 175 GLY A O 1
ATOM 1480 N N . TYR A 1 176 ? 2.375 6.585 -11.795 1.00 91.25 176 TYR A N 1
ATOM 1481 C CA . TYR A 1 176 ? 2.906 7.751 -11.108 1.00 91.25 176 TYR A CA 1
ATOM 1482 C C . TYR A 1 176 ? 4.040 7.356 -10.166 1.00 91.25 176 TYR A C 1
ATOM 1484 O O . TYR A 1 176 ? 4.128 6.229 -9.679 1.00 91.25 176 TYR A O 1
ATOM 1492 N N . ARG A 1 177 ? 4.890 8.337 -9.882 1.00 90.31 177 ARG A N 1
ATOM 1493 C CA . ARG A 1 177 ? 5.728 8.349 -8.688 1.00 90.31 177 ARG A CA 1
ATOM 1494 C C . ARG A 1 177 ? 5.051 9.178 -7.601 1.00 90.31 177 ARG A C 1
ATOM 1496 O O . ARG A 1 177 ? 4.392 10.164 -7.939 1.00 90.31 177 ARG A O 1
ATOM 1503 N N . GLY A 1 178 ? 5.224 8.799 -6.343 1.00 91.94 178 GLY A N 1
ATOM 1504 C CA . GLY A 1 178 ? 4.796 9.564 -5.172 1.00 91.94 178 GLY A CA 1
ATOM 1505 C C . GLY A 1 178 ? 5.972 9.795 -4.231 1.00 91.94 178 GLY A C 1
ATOM 1506 O O . GLY A 1 178 ? 6.804 8.910 -4.061 1.00 91.94 178 GLY A O 1
ATOM 1507 N N . GLY A 1 179 ? 6.060 10.984 -3.644 1.00 91.62 179 GLY A N 1
ATOM 1508 C CA . GLY A 1 179 ? 7.004 11.280 -2.571 1.00 91.62 179 GLY A CA 1
ATOM 1509 C C . GLY A 1 179 ? 6.381 10.986 -1.210 1.00 91.62 179 GLY A C 1
ATOM 1510 O O . GLY A 1 179 ? 5.245 11.396 -0.961 1.00 91.62 179 GLY A O 1
ATOM 1511 N N . GLY A 1 180 ? 7.134 10.311 -0.346 1.00 89.00 180 GLY A N 1
ATOM 1512 C CA . GLY A 1 180 ? 6.848 10.151 1.078 1.00 89.00 180 GLY A CA 1
ATOM 1513 C C . GLY A 1 180 ? 8.014 10.703 1.894 1.00 89.00 180 GLY A C 1
ATOM 1514 O O . GLY A 1 180 ? 9.133 10.216 1.776 1.00 89.00 180 GLY A O 1
ATOM 1515 N N . TYR A 1 181 ? 7.776 11.740 2.693 1.00 84.31 181 TYR A N 1
ATOM 1516 C CA . TYR A 1 181 ? 8.805 12.361 3.537 1.00 84.31 181 TYR A CA 1
ATOM 1517 C C . TYR A 1 181 ? 8.674 11.893 4.984 1.00 84.31 181 TYR A C 1
ATOM 1519 O O . TYR A 1 181 ? 7.598 11.473 5.406 1.00 84.31 181 TYR A O 1
ATOM 1527 N N . HIS A 1 182 ? 9.748 11.991 5.769 1.00 77.75 182 HIS A N 1
ATOM 1528 C CA . HIS A 1 182 ? 9.666 11.670 7.194 1.00 77.75 182 HIS A CA 1
ATOM 1529 C C . HIS A 1 182 ? 8.575 12.502 7.887 1.00 77.75 182 HIS A C 1
ATOM 1531 O O . HIS A 1 182 ? 8.573 13.730 7.801 1.00 77.75 182 HIS A O 1
ATOM 1537 N N . GLY A 1 183 ? 7.655 11.822 8.577 1.00 78.25 183 GLY A N 1
ATOM 1538 C CA . GLY A 1 183 ? 6.520 12.457 9.254 1.00 78.25 183 GLY A CA 1
ATOM 1539 C C . GLY A 1 183 ? 5.409 12.934 8.316 1.00 78.25 183 GLY A C 1
ATOM 1540 O O . GLY A 1 183 ? 4.559 13.716 8.733 1.00 78.25 183 GLY A O 1
ATOM 1541 N N . MET A 1 184 ? 5.414 12.505 7.050 1.00 90.69 184 MET A N 1
ATOM 1542 C CA . MET A 1 184 ? 4.332 12.786 6.116 1.00 90.69 184 MET A CA 1
ATOM 1543 C C . MET A 1 184 ? 3.142 11.857 6.378 1.00 90.69 184 MET A C 1
ATOM 1545 O O . MET A 1 184 ? 3.023 10.780 5.795 1.00 90.69 184 MET A O 1
ATOM 1549 N N . SER A 1 185 ? 2.252 12.312 7.251 1.00 94.38 185 SER A N 1
ATOM 1550 C CA . SER A 1 185 ? 1.037 11.605 7.639 1.00 94.38 185 SER A CA 1
ATOM 1551 C C . SER A 1 185 ? -0.199 12.501 7.567 1.00 94.38 185 SER A C 1
ATOM 1553 O O . SER A 1 185 ? -0.107 13.7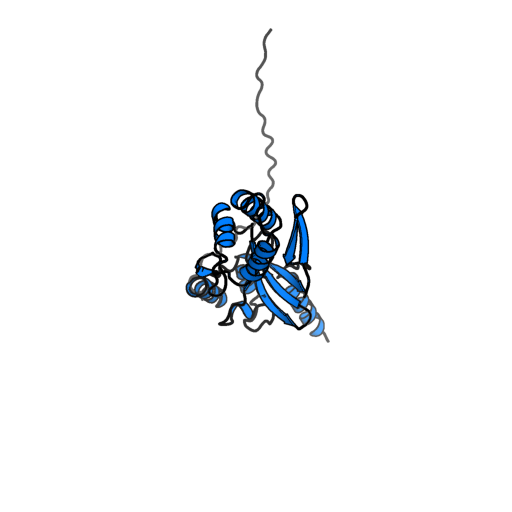30 7.495 1.00 94.38 185 SER A O 1
ATOM 1555 N N . GLU A 1 186 ? -1.367 11.870 7.572 1.00 94.81 186 GLU A N 1
ATOM 1556 C CA . GLU A 1 186 ? -2.655 12.519 7.794 1.00 94.81 186 GLU A CA 1
ATOM 1557 C C . GLU A 1 186 ? -3.298 11.983 9.068 1.00 94.81 186 GLU A C 1
ATOM 1559 O O . GLU A 1 186 ? -3.242 10.785 9.342 1.00 94.81 186 GLU A O 1
ATOM 1564 N N . ASP A 1 187 ? -3.955 12.880 9.801 1.00 96.69 187 ASP A N 1
ATOM 1565 C CA . ASP A 1 187 ? -4.832 12.527 10.909 1.00 96.69 187 ASP A CA 1
ATOM 1566 C C . ASP A 1 187 ? -6.268 12.407 10.400 1.00 96.69 187 ASP A C 1
ATOM 1568 O O . ASP A 1 187 ? -6.777 13.266 9.668 1.00 96.69 187 ASP A O 1
ATOM 1572 N N . LEU A 1 188 ? -6.945 11.345 10.818 1.00 96.19 188 LEU A N 1
ATOM 1573 C CA . LEU A 1 188 ? -8.327 11.082 10.472 1.00 96.19 188 LEU A CA 1
ATOM 1574 C C . LEU A 1 188 ? -9.167 10.863 11.723 1.00 96.19 188 LEU A C 1
ATOM 1576 O O . LEU A 1 188 ? -9.034 9.859 12.419 1.00 96.19 188 LEU A O 1
ATOM 1580 N N . ASP A 1 189 ? -10.092 11.796 11.944 1.00 95.94 189 ASP A N 1
ATOM 1581 C CA . ASP A 1 189 ? -11.052 11.732 13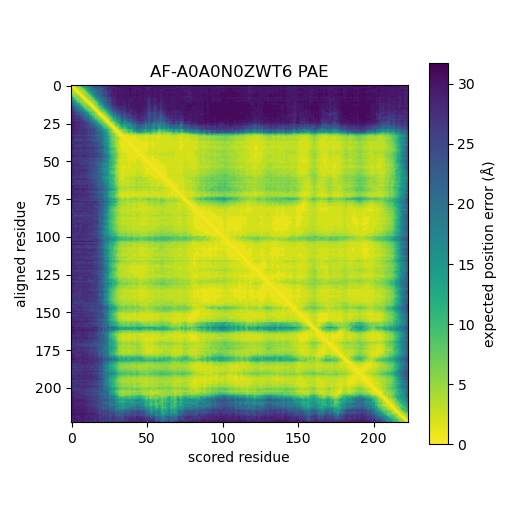.038 1.00 95.94 189 ASP A CA 1
ATOM 1582 C C . ASP A 1 189 ? -12.298 10.925 12.652 1.00 95.94 189 ASP A C 1
ATOM 1584 O O . ASP A 1 189 ? -13.056 11.285 11.743 1.00 95.94 189 ASP A O 1
ATOM 1588 N N . ILE A 1 190 ? -12.550 9.845 13.389 1.00 92.50 190 ILE A N 1
ATOM 1589 C CA . ILE A 1 190 ? -13.698 8.952 13.222 1.00 92.50 190 ILE A CA 1
ATOM 1590 C C . ILE A 1 190 ? -14.395 8.839 14.575 1.00 92.50 190 ILE A C 1
ATOM 1592 O O . ILE A 1 190 ? -13.918 8.171 15.483 1.00 92.50 190 ILE A O 1
ATOM 1596 N N . ASN A 1 191 ? -15.544 9.505 14.728 1.00 89.06 191 ASN A N 1
ATOM 1597 C CA . ASN A 1 191 ? -16.344 9.488 15.964 1.00 89.06 191 ASN A CA 1
ATOM 1598 C C . ASN A 1 191 ? -15.564 9.885 17.239 1.00 89.06 191 ASN A C 1
ATOM 1600 O O . ASN A 1 191 ? -15.839 9.370 18.319 1.00 89.06 191 ASN A O 1
ATOM 1604 N N . GLY A 1 192 ? -14.612 10.815 17.120 1.00 89.19 192 GLY A N 1
ATOM 1605 C CA . GLY A 1 192 ? -13.782 11.276 18.241 1.00 89.19 192 GLY A CA 1
ATOM 1606 C C . GLY A 1 192 ? -12.539 10.423 18.511 1.00 89.19 192 GLY A C 1
ATOM 1607 O O . GLY A 1 192 ? -11.850 10.679 19.493 1.00 89.19 192 GLY A O 1
ATOM 1608 N N . ILE A 1 193 ? -12.255 9.438 17.657 1.00 93.69 193 ILE A N 1
ATOM 1609 C CA . ILE A 1 193 ? -10.999 8.682 17.625 1.00 93.69 193 ILE A CA 1
ATOM 1610 C C . ILE A 1 193 ? -10.143 9.253 16.501 1.00 93.69 193 ILE A C 1
ATOM 1612 O O . ILE A 1 193 ? -10.628 9.362 15.376 1.00 93.69 193 ILE A O 1
ATOM 1616 N N . THR A 1 194 ? -8.888 9.576 16.791 1.00 96.69 194 THR A N 1
ATOM 1617 C CA . THR A 1 194 ? -7.920 10.027 15.788 1.00 96.69 194 THR A CA 1
ATOM 1618 C C . THR A 1 194 ? -7.000 8.866 15.435 1.00 96.69 194 THR A C 1
ATOM 1620 O O . THR A 1 194 ? -6.390 8.284 16.329 1.00 96.69 194 THR A O 1
ATOM 1623 N N . ILE A 1 195 ? -6.912 8.536 14.146 1.00 97.50 195 ILE A N 1
ATOM 1624 C CA . ILE A 1 195 ? -5.898 7.631 13.594 1.00 97.50 195 ILE A CA 1
ATOM 1625 C C . ILE A 1 195 ? -4.989 8.432 12.678 1.00 97.50 195 ILE A C 1
ATOM 1627 O O . ILE A 1 195 ? -5.475 9.169 11.819 1.00 97.50 195 ILE A O 1
ATOM 1631 N N . THR A 1 196 ? -3.688 8.253 12.839 1.00 96.62 196 THR A N 1
ATOM 1632 C CA . THR A 1 196 ? -2.671 8.845 11.976 1.00 96.62 196 THR A CA 1
ATOM 1633 C C . THR A 1 196 ? -2.188 7.783 10.992 1.00 96.62 196 THR A C 1
ATOM 1635 O O . THR A 1 196 ? -1.954 6.644 11.377 1.00 96.62 196 THR A O 1
ATOM 1638 N N . TYR A 1 197 ? -2.046 8.108 9.710 1.00 94.06 197 TYR A N 1
ATOM 1639 C CA . TYR A 1 197 ? -1.496 7.169 8.724 1.00 94.06 197 TYR A CA 1
ATOM 1640 C C . TYR A 1 197 ? -0.596 7.882 7.721 1.00 94.06 197 TYR A C 1
ATOM 1642 O O . TYR A 1 197 ? -0.816 9.046 7.381 1.00 94.06 197 TYR A O 1
ATOM 1650 N N . GLU A 1 198 ? 0.442 7.187 7.256 1.00 92.69 198 GLU A N 1
ATOM 1651 C CA . GLU A 1 198 ? 1.350 7.719 6.242 1.00 92.69 198 GLU A CA 1
ATOM 1652 C C . GLU A 1 198 ? 0.635 7.934 4.907 1.00 92.69 198 GLU A C 1
ATOM 1654 O O . GLU A 1 198 ? -0.166 7.107 4.460 1.00 92.69 198 GLU A O 1
ATOM 1659 N N . ILE A 1 199 ? 0.980 9.031 4.234 1.00 92.69 199 ILE A N 1
ATOM 1660 C CA . ILE A 1 199 ? 0.433 9.367 2.921 1.00 92.69 199 ILE A CA 1
ATOM 1661 C C . ILE A 1 199 ? 1.533 9.609 1.892 1.00 92.69 199 ILE A C 1
ATOM 1663 O O . ILE A 1 199 ? 2.650 10.017 2.206 1.00 92.69 199 ILE A O 1
ATOM 1667 N N . LEU A 1 200 ? 1.176 9.420 0.623 1.00 92.50 200 LEU A N 1
ATOM 1668 C CA . LEU A 1 200 ? 1.977 9.852 -0.516 1.00 92.50 200 LEU A CA 1
ATOM 1669 C C . LEU A 1 200 ? 1.466 11.184 -1.062 1.00 92.50 200 LEU A C 1
ATOM 1671 O O . LEU A 1 200 ? 0.258 11.435 -1.132 1.00 92.50 200 LEU A O 1
ATOM 1675 N N . ASN A 1 201 ? 2.385 12.020 -1.538 1.00 89.69 201 ASN A N 1
ATOM 1676 C CA . ASN A 1 201 ? 2.055 13.260 -2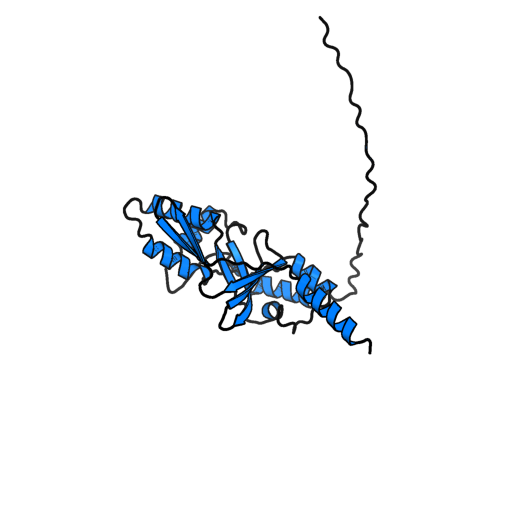.235 1.00 89.69 201 ASN A CA 1
ATOM 1677 C C . ASN A 1 201 ? 3.056 13.539 -3.367 1.00 89.69 201 ASN A C 1
ATOM 1679 O O . ASN A 1 201 ? 3.825 12.668 -3.764 1.00 89.69 201 ASN A O 1
ATOM 1683 N N . TYR A 1 202 ? 3.034 14.749 -3.928 1.00 86.88 202 TYR A N 1
ATOM 1684 C CA . TYR A 1 202 ? 3.942 15.200 -4.987 1.00 86.88 202 TYR A CA 1
ATOM 1685 C C . TYR A 1 202 ? 3.938 14.279 -6.208 1.00 86.88 202 TYR A C 1
ATOM 1687 O O . TYR A 1 202 ? 4.971 14.015 -6.825 1.00 86.88 202 TYR A O 1
ATOM 1695 N N . TYR A 1 203 ? 2.742 13.804 -6.561 1.00 90.19 203 TYR A N 1
ATOM 1696 C CA . TYR A 1 203 ? 2.558 12.872 -7.657 1.00 90.19 203 TYR A CA 1
ATOM 1697 C C . TYR A 1 203 ? 3.074 13.450 -8.974 1.00 90.19 203 TYR A C 1
ATOM 1699 O O . TYR A 1 203 ? 2.708 14.553 -9.384 1.00 90.19 203 TYR A O 1
ATOM 1707 N N . GLY A 1 204 ? 3.898 12.673 -9.668 1.00 86.94 204 GLY A N 1
ATOM 1708 C CA . GLY A 1 204 ? 4.368 12.990 -11.012 1.00 86.94 204 GLY A CA 1
ATOM 1709 C C . GLY A 1 204 ? 4.235 11.780 -11.914 1.00 86.94 204 GLY A C 1
ATOM 1710 O O . GLY A 1 204 ? 4.435 10.653 -11.463 1.00 86.94 204 GLY A O 1
ATOM 1711 N N . THR A 1 205 ? 3.914 11.982 -13.190 1.00 86.31 205 THR A N 1
ATOM 1712 C CA . THR A 1 205 ? 3.913 10.840 -14.105 1.00 86.31 205 THR A CA 1
ATOM 1713 C C . THR A 1 205 ? 5.345 10.366 -14.320 1.00 86.31 205 THR A C 1
ATOM 1715 O O . THR A 1 205 ? 6.301 11.145 -14.343 1.00 86.31 205 THR A O 1
ATOM 1718 N N . VAL A 1 206 ? 5.495 9.066 -14.518 1.00 75.69 206 VAL A N 1
ATOM 1719 C CA . VAL A 1 206 ? 6.784 8.431 -14.813 1.00 75.69 206 VAL A CA 1
ATOM 1720 C C . VAL A 1 206 ? 7.389 8.949 -16.124 1.00 75.69 206 VAL A C 1
ATOM 1722 O O . VAL A 1 206 ? 8.610 9.021 -16.263 1.00 75.69 206 VAL A O 1
ATOM 1725 N N . GLY A 1 207 ? 6.546 9.392 -17.062 1.00 71.94 207 GLY A N 1
ATOM 1726 C CA . GLY A 1 207 ? 6.981 9.967 -18.333 1.00 71.94 207 GLY A CA 1
ATOM 1727 C C . GLY A 1 207 ? 7.566 11.375 -18.224 1.00 71.94 207 GLY A C 1
ATOM 1728 O O . GLY A 1 207 ? 8.505 11.695 -18.958 1.00 71.94 207 GLY A O 1
ATOM 1729 N N . ASP A 1 208 ? 7.068 12.207 -17.303 1.00 72.12 208 ASP A N 1
ATOM 1730 C CA . ASP A 1 208 ? 7.452 13.622 -17.227 1.00 72.12 208 ASP A CA 1
ATOM 1731 C C . ASP A 1 208 ? 8.951 13.813 -16.996 1.00 72.12 208 ASP A C 1
ATOM 1733 O O . ASP A 1 208 ? 9.557 14.735 -17.543 1.00 72.12 208 ASP A O 1
ATOM 1737 N N . THR A 1 209 ? 9.570 12.943 -16.202 1.00 61.81 209 THR A N 1
ATOM 1738 C CA . THR A 1 209 ? 10.959 13.127 -15.779 1.00 61.81 209 THR A CA 1
ATOM 1739 C C . THR A 1 209 ? 11.951 12.689 -16.855 1.00 61.81 209 THR A C 1
ATOM 1741 O O . THR A 1 209 ? 12.874 13.430 -17.187 1.00 61.81 209 THR A O 1
ATOM 1744 N N . ILE A 1 210 ? 11.713 11.542 -17.493 1.00 63.00 210 ILE A N 1
ATOM 1745 C CA . ILE A 1 210 ? 12.567 11.040 -18.579 1.00 63.00 210 ILE A CA 1
ATOM 1746 C C . ILE A 1 210 ? 12.419 11.875 -19.848 1.00 63.00 210 ILE A C 1
ATOM 1748 O O . ILE A 1 210 ? 13.418 12.112 -20.530 1.00 63.00 210 ILE A O 1
ATOM 1752 N N . ILE A 1 211 ? 11.208 12.335 -20.186 1.00 61.22 211 ILE A N 1
ATOM 1753 C CA . ILE A 1 211 ? 11.010 13.194 -21.361 1.00 61.22 211 ILE A CA 1
ATOM 1754 C C . ILE A 1 211 ? 11.742 14.526 -21.153 1.00 61.22 211 ILE A C 1
ATOM 1756 O O . ILE A 1 211 ? 12.422 14.991 -22.071 1.00 61.22 211 ILE A O 1
ATOM 1760 N N . LYS A 1 212 ? 11.694 15.111 -19.948 1.00 61.41 212 LYS A N 1
ATOM 1761 C CA . LYS A 1 212 ? 12.465 16.321 -19.606 1.00 61.41 212 LYS A CA 1
ATOM 1762 C C . LYS A 1 212 ? 13.977 16.093 -19.686 1.00 61.41 212 LYS A C 1
ATOM 1764 O O . LYS A 1 212 ? 14.681 16.935 -20.244 1.00 61.41 212 LYS A O 1
ATOM 1769 N N . GLU A 1 213 ? 14.479 14.953 -19.221 1.00 61.12 213 GLU A N 1
ATOM 1770 C CA . GLU A 1 213 ? 15.907 14.604 -19.310 1.00 61.12 213 GLU A CA 1
ATOM 1771 C C . GLU A 1 213 ? 16.365 14.386 -20.759 1.00 61.12 213 GLU A C 1
ATOM 1773 O O . GLU A 1 213 ? 17.392 14.925 -21.171 1.00 61.12 213 GLU A O 1
ATOM 1778 N N . HIS A 1 214 ? 15.562 13.699 -21.579 1.00 55.59 214 HIS A N 1
ATOM 1779 C CA . HIS A 1 214 ? 15.851 13.507 -23.006 1.00 55.59 214 HIS A CA 1
ATOM 1780 C C . HIS A 1 214 ? 15.783 14.813 -23.804 1.00 55.59 214 HIS A C 1
ATOM 1782 O O . HIS A 1 214 ? 16.542 14.991 -24.756 1.00 55.59 214 HIS A O 1
ATOM 1788 N N . SER A 1 215 ? 14.887 15.726 -23.427 1.00 53.78 215 SER A N 1
ATOM 1789 C CA . SER A 1 215 ? 14.779 17.050 -24.048 1.00 53.78 215 SER A CA 1
ATOM 1790 C C . SER A 1 215 ? 15.994 17.914 -23.707 1.00 53.78 215 SER A C 1
ATOM 1792 O O . SER A 1 215 ? 16.561 18.546 -24.589 1.00 53.78 215 SER A O 1
ATOM 1794 N N . SER A 1 216 ? 16.449 17.871 -22.453 1.00 50.19 216 SER A N 1
ATOM 1795 C CA . SER A 1 216 ? 17.596 18.650 -21.965 1.00 50.19 216 SER A CA 1
ATOM 1796 C C . SER A 1 216 ? 18.934 18.146 -22.520 1.00 50.19 216 SER A C 1
ATOM 1798 O O . SER A 1 216 ? 19.817 18.944 -22.833 1.00 50.19 216 SER A O 1
ATOM 1800 N N . ALA A 1 217 ? 19.078 16.830 -22.713 1.00 51.06 217 ALA A N 1
ATOM 1801 C CA . ALA A 1 217 ? 20.269 16.234 -23.319 1.00 51.06 217 ALA A CA 1
ATOM 1802 C C . ALA A 1 217 ? 20.430 16.591 -24.809 1.00 51.06 217 ALA A C 1
ATOM 1804 O O . ALA A 1 217 ? 21.555 16.713 -25.289 1.00 51.06 217 ALA A O 1
ATOM 1805 N N . ARG A 1 218 ? 19.324 16.801 -25.540 1.00 48.22 218 ARG A N 1
ATOM 1806 C CA . ARG A 1 218 ? 19.365 17.217 -26.954 1.00 48.22 218 ARG A CA 1
ATOM 1807 C C . ARG A 1 218 ? 19.730 18.690 -27.132 1.00 48.22 218 ARG A C 1
ATOM 1809 O O . ARG A 1 218 ? 20.387 19.017 -28.112 1.00 48.22 218 ARG A O 1
ATOM 1816 N N . THR A 1 219 ? 19.369 19.562 -26.192 1.00 45.75 219 THR A N 1
ATOM 1817 C CA . THR A 1 219 ? 19.717 20.994 -26.252 1.00 45.75 219 THR A CA 1
ATOM 1818 C C . THR A 1 219 ? 21.206 21.249 -25.992 1.00 45.75 219 THR A C 1
ATOM 1820 O O . THR A 1 219 ? 21.776 22.192 -26.531 1.00 45.75 219 THR A O 1
ATOM 1823 N N . ASN A 1 220 ? 21.865 20.379 -25.219 1.00 42.56 220 ASN A N 1
ATOM 1824 C CA . ASN A 1 220 ? 23.291 20.501 -24.888 1.00 42.56 220 ASN A CA 1
ATOM 1825 C C . ASN A 1 220 ? 24.240 19.859 -25.919 1.00 42.56 220 ASN A C 1
ATOM 1827 O O . ASN A 1 220 ? 25.452 19.903 -25.730 1.00 42.56 220 ASN A O 1
ATOM 1831 N N . GLN A 1 221 ? 23.718 19.270 -27.001 1.00 40.94 221 GLN A N 1
ATOM 1832 C CA . GLN A 1 221 ? 24.518 18.734 -28.115 1.00 40.94 221 GLN A CA 1
ATOM 1833 C C . GLN A 1 221 ? 24.570 19.665 -29.336 1.00 40.94 221 GLN A C 1
ATOM 1835 O O . GLN A 1 221 ? 25.171 19.322 -30.350 1.00 40.94 221 GLN A O 1
ATOM 1840 N N . SER A 1 222 ? 23.963 20.847 -29.244 1.00 44.47 222 SER A N 1
ATOM 1841 C CA . SER A 1 222 ? 24.040 21.897 -30.259 1.00 44.47 222 SER A CA 1
ATOM 1842 C C . SER A 1 222 ? 24.904 23.058 -29.767 1.00 44.47 222 SER A C 1
ATOM 1844 O O . SER A 1 222 ? 24.372 24.105 -29.405 1.00 44.47 222 SER A O 1
ATOM 1846 N N . PHE A 1 223 ? 26.222 22.848 -29.751 1.00 36.75 223 PHE A N 1
ATOM 1847 C CA . PHE A 1 223 ? 27.253 23.891 -29.774 1.00 36.75 223 PHE A CA 1
ATOM 1848 C C . PHE A 1 223 ? 28.436 23.420 -30.618 1.00 36.75 223 PHE A C 1
ATOM 1850 O O . PHE A 1 223 ? 28.831 22.243 -30.461 1.00 36.75 223 PHE A O 1
#

Secondary structure (DSSP, 8-state):
-PPPP----------------------TTSPPPHHHHHHHHHHHHH-----HHHHHHHHHHT--TT-TTTGGGTSSS--EEEEE-HHHHHHHHHHHHHHHGGG--HHHHHHHHHHHTT-EETTTTEE--SSS--HHHHHHHHHTTT-TTSEEEEEEEEE-SSEEEEEE-SSTTTTEEEEEETT-EEEEEETTEEEEEE--EEEEEHHHHHHHHHHHHHHTT--

Organism: Chryseobacterium indologenes (NCBI:txid253)